Protein AF-A0A8S3I2F2-F1 (afdb_monomer_lite)

Sequence (291 aa):
GLKNTKVVIACVSDEYTLSEICRNEFLFAKNTLRLPVVLGIFGMGDKWRTTEVGMCSLTCPQVNFQFENPAAFEDIYETIQSNLPKRPSSAKEIALNAIKTTAAEEKTTAAYQELFELTQRKFLRVTSGFADTMNARAYPRLFTLDFVSENEKSAQELARIELATEMNAQRQQENDQDRDLEAERQRDEQLAREQKEIEHADDERKEKEAPKTKVKKLCIRTLCENEENWHTAGSPFEISEQIIIQNSALYLSRIMLLLKQSDLPLEILTSKEGEIELRKINEVRIYCFLF

Structure (mmCIF, N/CA/C/O backbone):
data_AF-A0A8S3I2F2-F1
#
_entry.id   AF-A0A8S3I2F2-F1
#
loop_
_atom_site.group_PDB
_atom_site.id
_atom_site.type_symbol
_atom_site.label_atom_id
_atom_site.label_alt_id
_atom_site.label_comp_id
_atom_site.label_asym_id
_atom_site.label_entity_id
_atom_site.label_seq_id
_atom_site.pdbx_PDB_ins_code
_atom_site.Cartn_x
_atom_site.Cartn_y
_atom_site.Cartn_z
_atom_site.occupancy
_atom_site.B_iso_or_equiv
_atom_site.auth_seq_id
_atom_site.auth_comp_id
_atom_site.auth_asym_id
_atom_site.auth_atom_id
_atom_site.pdbx_PDB_model_num
ATOM 1 N N . GLY A 1 1 ? 15.935 14.084 -16.813 1.00 76.81 1 GLY A N 1
ATOM 2 C CA . GLY A 1 1 ? 16.695 13.132 -17.643 1.00 76.81 1 GLY A CA 1
ATOM 3 C C . GLY A 1 1 ? 15.783 12.077 -18.228 1.00 76.81 1 GLY A C 1
ATOM 4 O O . GLY A 1 1 ? 15.370 12.223 -19.367 1.00 76.81 1 GLY A O 1
ATOM 5 N N . LEU A 1 2 ? 15.394 11.086 -17.420 1.00 88.00 2 LEU A N 1
ATOM 6 C CA . LEU A 1 2 ? 14.733 9.851 -17.874 1.00 88.00 2 LEU A CA 1
ATOM 7 C C . LEU A 1 2 ? 13.420 10.021 -18.662 1.00 88.00 2 LEU A C 1
ATOM 9 O O . LEU A 1 2 ? 13.147 9.220 -19.546 1.00 88.00 2 LEU A O 1
ATOM 13 N N . LYS A 1 3 ? 12.628 11.074 -18.409 1.00 83.19 3 LYS A N 1
ATOM 14 C CA . LYS A 1 3 ? 11.334 11.293 -19.092 1.00 83.19 3 LYS A CA 1
ATOM 15 C C . LYS A 1 3 ? 11.430 11.436 -20.618 1.00 83.19 3 LYS A C 1
ATOM 17 O O . LYS A 1 3 ? 10.482 11.091 -21.308 1.00 83.19 3 LYS A O 1
ATOM 22 N N . ASN A 1 4 ? 12.548 11.946 -21.135 1.00 89.19 4 ASN A N 1
ATOM 23 C CA . ASN A 1 4 ? 12.740 12.162 -22.577 1.00 89.19 4 ASN A CA 1
ATOM 24 C C . ASN A 1 4 ? 13.631 11.084 -23.215 1.00 89.19 4 ASN A C 1
ATOM 26 O O . ASN A 1 4 ? 14.003 11.190 -24.385 1.00 89.19 4 ASN A O 1
ATOM 30 N N . THR A 1 5 ? 14.006 10.068 -22.441 1.00 94.75 5 THR A N 1
ATOM 31 C CA . THR A 1 5 ? 14.920 9.015 -22.862 1.00 94.75 5 THR A CA 1
ATOM 32 C C . THR A 1 5 ? 14.153 7.909 -23.581 1.00 94.75 5 THR A C 1
ATOM 34 O O . THR A 1 5 ? 13.062 7.531 -23.170 1.00 94.75 5 THR A O 1
ATOM 37 N N . LYS A 1 6 ? 14.729 7.380 -24.666 1.00 95.06 6 LYS A N 1
ATOM 38 C CA . LYS A 1 6 ? 14.132 6.277 -25.443 1.00 95.06 6 LYS A CA 1
ATOM 39 C C . LYS A 1 6 ? 14.668 4.903 -25.056 1.00 95.06 6 LYS A C 1
ATOM 41 O O . LYS A 1 6 ? 13.957 3.922 -25.212 1.00 95.06 6 LYS A O 1
ATOM 46 N N . VAL A 1 7 ? 15.919 4.849 -24.608 1.00 96.44 7 VAL A N 1
ATOM 47 C CA . VAL A 1 7 ? 16.640 3.650 -24.170 1.00 96.44 7 VAL A CA 1
ATOM 48 C C . VAL A 1 7 ? 17.546 4.075 -23.024 1.00 96.44 7 VAL A C 1
ATOM 50 O O . VAL A 1 7 ? 18.185 5.124 -23.109 1.00 96.44 7 VAL A O 1
ATOM 53 N N . VAL A 1 8 ? 17.593 3.283 -21.961 1.00 97.69 8 VAL A N 1
ATOM 54 C CA . VAL A 1 8 ? 18.476 3.504 -20.813 1.00 97.69 8 VAL A CA 1
ATOM 55 C C . VAL A 1 8 ? 19.640 2.528 -20.895 1.00 97.69 8 VAL A C 1
ATOM 57 O O . VAL A 1 8 ? 19.444 1.339 -21.131 1.00 97.69 8 VAL A O 1
ATOM 60 N N . ILE A 1 9 ? 20.852 3.030 -20.681 1.00 97.69 9 ILE A N 1
ATOM 61 C CA . ILE A 1 9 ? 22.045 2.200 -20.527 1.00 97.69 9 ILE A CA 1
ATOM 62 C C . ILE A 1 9 ? 22.383 2.197 -19.041 1.00 97.69 9 ILE A C 1
ATOM 64 O O . ILE A 1 9 ? 22.646 3.255 -18.470 1.00 97.69 9 ILE A O 1
ATOM 68 N N . ALA A 1 10 ? 22.335 1.027 -18.414 1.00 98.00 10 ALA A N 1
ATOM 69 C CA . ALA A 1 10 ? 22.697 0.860 -17.014 1.00 98.00 10 ALA A CA 1
ATOM 70 C C . ALA A 1 10 ? 24.094 0.240 -16.927 1.00 98.00 10 ALA A C 1
ATOM 72 O O . ALA A 1 10 ? 24.291 -0.911 -17.314 1.00 98.00 10 ALA A O 1
ATOM 73 N N . CYS A 1 11 ? 25.059 1.009 -16.429 1.00 98.00 11 CYS A N 1
ATOM 74 C CA . CYS A 1 11 ? 26.416 0.538 -16.170 1.00 98.00 11 CYS A CA 1
ATOM 75 C C . CYS A 1 11 ? 26.448 -0.153 -14.802 1.00 98.00 11 CYS A C 1
ATOM 77 O O . CYS A 1 11 ? 26.646 0.504 -13.782 1.00 98.00 11 CYS A O 1
ATOM 79 N N . VAL A 1 12 ? 26.175 -1.456 -14.773 1.00 98.12 12 VAL A N 1
ATOM 80 C CA . VAL A 1 12 ? 25.993 -2.219 -13.536 1.00 98.12 12 VAL A CA 1
ATOM 81 C C . VAL A 1 12 ? 27.322 -2.804 -13.068 1.00 98.12 12 VAL A C 1
ATOM 83 O O . VAL A 1 12 ? 28.019 -3.476 -13.824 1.00 98.12 12 VAL A O 1
ATOM 86 N N . SER A 1 13 ? 27.635 -2.569 -11.799 1.00 98.25 13 SER A N 1
ATOM 87 C CA . SER A 1 13 ? 28.709 -3.199 -11.031 1.00 98.25 13 SER A CA 1
ATOM 88 C C . SER A 1 13 ? 28.205 -3.500 -9.615 1.00 98.25 13 SER A C 1
ATOM 90 O O . SER A 1 13 ? 27.089 -3.112 -9.248 1.00 98.25 13 SER A O 1
ATOM 92 N N . ASP A 1 14 ? 29.023 -4.148 -8.785 1.00 98.25 14 ASP A N 1
ATOM 93 C CA . ASP A 1 14 ? 28.694 -4.340 -7.369 1.00 98.25 14 ASP A CA 1
ATOM 94 C C . ASP A 1 14 ? 28.454 -2.982 -6.672 1.00 98.25 14 ASP A C 1
ATOM 96 O O . ASP A 1 14 ? 27.442 -2.807 -5.991 1.00 98.25 14 ASP A O 1
ATOM 100 N N . GLU A 1 15 ? 29.301 -1.978 -6.922 1.00 98.06 15 GLU A N 1
ATOM 101 C CA . GLU A 1 15 ? 29.178 -0.619 -6.370 1.00 98.06 15 GLU A CA 1
ATOM 102 C C . GLU A 1 15 ? 27.901 0.088 -6.833 1.00 98.06 15 GLU A C 1
ATOM 104 O O . GLU A 1 15 ? 27.245 0.764 -6.037 1.00 98.06 15 GLU A O 1
ATOM 109 N N . TYR A 1 16 ? 27.510 -0.103 -8.098 1.00 98.25 16 TYR A N 1
ATOM 110 C CA . TYR A 1 16 ? 26.250 0.428 -8.621 1.00 98.25 16 TYR A CA 1
ATOM 111 C C . TYR A 1 16 ? 25.059 -0.075 -7.796 1.00 98.25 16 TYR A C 1
ATOM 113 O O . TYR A 1 16 ? 24.183 0.705 -7.429 1.00 98.25 16 TYR A O 1
ATOM 121 N N . THR A 1 17 ? 25.037 -1.369 -7.461 1.00 97.50 17 THR A N 1
ATOM 122 C CA . THR A 1 17 ? 23.922 -1.967 -6.706 1.00 97.50 17 THR A CA 1
ATOM 123 C C . THR A 1 17 ? 23.895 -1.601 -5.223 1.00 97.50 17 THR A C 1
ATOM 125 O O . THR A 1 17 ? 22.831 -1.651 -4.600 1.00 97.50 17 THR A O 1
ATOM 128 N N . LEU A 1 18 ? 25.036 -1.185 -4.665 1.00 97.00 18 LEU A N 1
ATOM 129 C CA . LEU A 1 18 ? 25.125 -0.659 -3.301 1.00 97.00 18 LEU A CA 1
ATOM 130 C C . LEU A 1 18 ? 24.573 0.771 -3.192 1.00 97.00 18 LEU A C 1
ATOM 132 O O . LEU A 1 18 ? 24.088 1.157 -2.128 1.00 97.00 18 LEU A O 1
ATOM 136 N N . SER A 1 19 ? 24.603 1.546 -4.279 1.00 98.06 19 SER A N 1
ATOM 137 C CA . SER A 1 19 ? 24.027 2.891 -4.325 1.00 98.06 19 SER A CA 1
ATOM 138 C C . SER A 1 19 ? 22.500 2.839 -4.413 1.00 98.06 19 SER A C 1
ATOM 140 O O . SER A 1 19 ? 21.920 2.392 -5.405 1.00 98.06 19 SER A O 1
ATOM 142 N N . GLU A 1 20 ? 21.827 3.352 -3.383 1.00 97.44 20 GLU A N 1
ATOM 143 C CA . GLU A 1 20 ? 20.364 3.438 -3.346 1.00 97.44 20 GLU A CA 1
ATOM 144 C C . GLU A 1 20 ? 19.799 4.306 -4.478 1.00 97.44 20 GLU A C 1
ATOM 146 O O . GLU A 1 20 ? 18.792 3.945 -5.084 1.00 97.44 20 GLU A O 1
ATOM 151 N N . ILE A 1 21 ? 20.478 5.405 -4.823 1.00 97.25 21 ILE A N 1
ATOM 152 C CA . ILE A 1 21 ? 20.061 6.286 -5.920 1.00 97.25 21 ILE A CA 1
ATOM 153 C C . ILE A 1 21 ? 20.083 5.517 -7.245 1.00 97.25 21 ILE A C 1
ATOM 155 O O . ILE A 1 21 ? 19.090 5.514 -7.967 1.00 97.25 21 ILE A O 1
ATOM 159 N N . CYS A 1 22 ? 21.178 4.808 -7.534 1.00 97.88 22 CYS A N 1
ATOM 160 C CA . CYS A 1 22 ? 21.324 4.038 -8.770 1.00 97.88 22 CYS A CA 1
ATOM 161 C C . CYS A 1 22 ? 20.288 2.913 -8.867 1.00 97.88 22 CYS A C 1
ATOM 163 O O . CYS A 1 22 ? 19.652 2.746 -9.909 1.00 97.88 22 CYS A O 1
ATOM 165 N N . ARG A 1 23 ? 20.065 2.182 -7.767 1.00 97.50 23 ARG A N 1
ATOM 166 C CA . ARG A 1 23 ? 19.032 1.141 -7.692 1.00 97.50 23 ARG A CA 1
ATOM 167 C C . ARG A 1 23 ? 17.642 1.714 -7.968 1.00 97.50 23 ARG A C 1
ATOM 169 O O . ARG A 1 23 ? 16.924 1.181 -8.811 1.00 97.50 23 ARG A O 1
ATOM 176 N N . ASN A 1 24 ? 17.279 2.813 -7.311 1.00 96.62 24 ASN A N 1
ATOM 177 C CA . ASN A 1 24 ? 15.966 3.429 -7.479 1.00 96.62 24 ASN A CA 1
ATOM 178 C C . ASN A 1 24 ? 15.773 3.979 -8.901 1.00 96.62 24 ASN A C 1
ATOM 180 O O . ASN A 1 24 ? 14.702 3.807 -9.479 1.00 96.62 24 ASN A O 1
ATOM 184 N N . GLU A 1 25 ? 16.804 4.577 -9.504 1.00 97.06 25 GLU A N 1
ATOM 185 C CA . GLU A 1 25 ? 16.753 5.034 -10.898 1.00 97.06 25 GLU A CA 1
ATOM 186 C C . GLU A 1 25 ? 16.587 3.876 -11.888 1.00 97.06 25 GLU A C 1
ATOM 188 O O . GLU A 1 25 ? 15.777 3.976 -12.814 1.00 97.06 25 GLU A O 1
ATOM 193 N N . PHE A 1 26 ? 17.299 2.764 -11.678 1.00 97.88 26 PHE A N 1
ATOM 194 C CA . PHE A 1 26 ? 17.159 1.556 -12.490 1.00 97.88 26 PHE A CA 1
ATOM 195 C C . PHE A 1 26 ? 15.737 0.993 -12.417 1.00 97.88 26 PHE A C 1
ATOM 197 O O . PHE A 1 26 ? 15.100 0.766 -13.450 1.00 97.88 26 PHE A O 1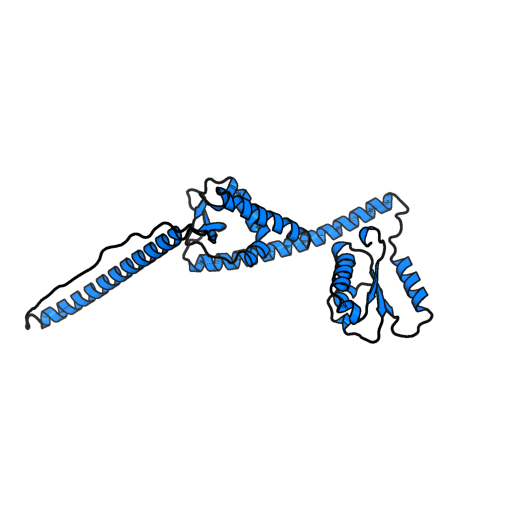
ATOM 204 N N . LEU A 1 27 ? 15.219 0.803 -11.199 1.00 96.31 27 LEU A N 1
ATOM 205 C CA . LEU A 1 27 ? 13.878 0.262 -10.974 1.00 96.31 27 LEU A CA 1
ATOM 206 C C . LEU A 1 27 ? 12.807 1.190 -11.541 1.00 96.31 27 LEU A C 1
ATOM 208 O O . LEU A 1 27 ? 11.885 0.725 -12.206 1.00 96.31 27 LEU A O 1
ATOM 212 N N . PHE A 1 28 ? 12.950 2.503 -11.367 1.00 95.81 28 PHE A N 1
ATOM 213 C CA . PHE A 1 28 ? 12.024 3.473 -11.938 1.00 95.81 28 PHE A CA 1
ATOM 214 C C . PHE A 1 28 ? 12.039 3.444 -13.473 1.00 95.81 28 PHE A C 1
ATOM 216 O O . PHE A 1 28 ? 10.982 3.428 -14.107 1.00 95.81 28 PHE A O 1
ATOM 223 N N . ALA A 1 29 ? 13.220 3.379 -14.096 1.00 96.56 29 ALA A N 1
ATOM 224 C CA . ALA A 1 29 ? 13.340 3.277 -15.549 1.00 96.56 29 ALA A CA 1
ATOM 225 C C . ALA A 1 29 ? 12.701 1.991 -16.101 1.00 96.56 29 ALA A C 1
ATOM 227 O O . ALA A 1 29 ? 11.980 2.042 -17.102 1.00 96.56 29 ALA A O 1
ATOM 228 N N . LYS A 1 30 ? 12.942 0.850 -15.445 1.00 94.69 30 LYS A N 1
ATOM 229 C CA . LYS A 1 30 ? 12.495 -0.474 -15.899 1.00 94.69 30 LYS A CA 1
ATOM 230 C C . LYS A 1 30 ? 11.030 -0.765 -15.568 1.00 94.69 30 LYS A C 1
ATOM 232 O O . LYS A 1 30 ? 10.298 -1.216 -16.445 1.00 94.69 30 LYS A O 1
ATOM 237 N N . ASN A 1 31 ? 10.602 -0.515 -14.333 1.00 92.19 31 ASN A N 1
ATOM 238 C CA . ASN A 1 31 ? 9.289 -0.926 -13.829 1.00 92.19 31 ASN A CA 1
ATOM 239 C C . ASN A 1 31 ? 8.237 0.163 -14.045 1.00 92.19 31 ASN A C 1
ATOM 241 O O . ASN A 1 31 ? 7.141 -0.131 -14.522 1.00 92.19 31 ASN A O 1
ATOM 245 N N . THR A 1 32 ? 8.576 1.421 -13.745 1.00 92.12 32 THR A N 1
ATOM 246 C CA . THR A 1 32 ? 7.620 2.533 -13.833 1.00 92.12 32 THR A CA 1
ATOM 247 C C . THR A 1 32 ? 7.533 3.096 -15.246 1.00 92.12 32 THR A C 1
ATOM 249 O O . THR A 1 32 ? 6.446 3.195 -15.807 1.00 92.12 32 THR A O 1
ATOM 252 N N . LEU A 1 33 ? 8.671 3.453 -15.848 1.00 90.44 33 LEU A N 1
ATOM 253 C CA . LEU A 1 33 ? 8.695 4.047 -17.189 1.00 90.44 33 LEU A CA 1
ATOM 254 C C . LEU A 1 33 ? 8.679 3.006 -18.313 1.00 90.44 33 LEU A C 1
ATOM 256 O O . LEU A 1 33 ? 8.455 3.373 -19.466 1.00 90.44 33 LEU A O 1
ATOM 260 N N . ARG A 1 34 ? 8.927 1.727 -17.992 1.00 93.56 34 ARG A N 1
ATOM 261 C CA . ARG A 1 34 ? 9.000 0.613 -18.954 1.00 93.56 34 ARG A CA 1
ATOM 262 C C . ARG A 1 34 ? 9.915 0.919 -20.145 1.00 93.56 34 ARG A C 1
ATOM 264 O O . ARG A 1 34 ? 9.646 0.505 -21.272 1.00 93.56 34 ARG A O 1
ATOM 271 N N . LEU A 1 35 ? 10.998 1.659 -19.900 1.00 95.00 35 LEU A N 1
ATOM 272 C CA . LEU A 1 35 ? 11.974 1.972 -20.937 1.00 95.00 35 LEU A CA 1
ATOM 273 C C . LEU A 1 35 ? 12.787 0.712 -21.270 1.00 95.00 35 LEU A C 1
ATOM 275 O O . LEU A 1 35 ? 13.107 -0.064 -20.366 1.00 95.00 35 LEU A O 1
ATOM 279 N N . PRO A 1 36 ? 13.165 0.497 -22.541 1.00 96.31 36 PRO A N 1
ATOM 280 C CA . PRO A 1 36 ? 14.173 -0.494 -22.888 1.00 96.31 36 PRO A CA 1
ATOM 281 C C . PRO A 1 36 ? 15.472 -0.192 -22.132 1.00 96.31 36 PRO A C 1
ATOM 283 O O . PRO A 1 36 ? 15.987 0.927 -22.204 1.00 96.31 36 PRO A O 1
ATOM 286 N N . VAL A 1 37 ? 15.987 -1.183 -21.403 1.00 97.50 37 VAL A N 1
ATOM 287 C CA . VAL A 1 37 ? 17.234 -1.073 -20.636 1.00 97.50 37 VAL A CA 1
ATOM 288 C C . VAL A 1 37 ? 18.266 -2.025 -21.225 1.00 97.50 37 VAL A C 1
ATOM 290 O O . VAL A 1 37 ? 17.984 -3.212 -21.367 1.00 97.50 37 VAL A O 1
ATOM 293 N N . VAL A 1 38 ? 19.454 -1.511 -21.537 1.00 98.12 38 VAL A N 1
ATOM 294 C CA . VAL A 1 38 ? 20.635 -2.292 -21.935 1.00 98.12 38 VAL A CA 1
ATOM 295 C C . VAL A 1 38 ? 21.639 -2.256 -20.787 1.00 98.12 38 VAL A C 1
ATOM 297 O O . VAL A 1 38 ? 21.928 -1.182 -20.256 1.00 98.12 38 VAL A O 1
ATOM 300 N N . LEU A 1 39 ? 22.158 -3.413 -20.382 1.00 98.06 39 LEU A N 1
ATOM 301 C CA . LEU A 1 39 ? 23.147 -3.508 -19.310 1.00 98.06 39 LEU A CA 1
ATOM 302 C C . LEU A 1 39 ? 24.559 -3.457 -19.891 1.00 98.06 39 LEU A C 1
ATOM 304 O O . LEU A 1 39 ? 24.906 -4.278 -20.736 1.00 98.06 39 LEU A O 1
ATOM 308 N N . GLY A 1 40 ? 25.387 -2.546 -19.393 1.00 97.94 40 GLY A N 1
ATOM 309 C CA . GLY A 1 40 ? 26.840 -2.658 -19.492 1.00 97.94 40 GLY A CA 1
ATOM 310 C C . GLY A 1 40 ? 27.369 -3.206 -18.173 1.00 97.94 40 GLY A C 1
ATOM 311 O O . GLY A 1 40 ? 27.164 -2.571 -17.143 1.00 97.94 40 GLY A O 1
ATOM 312 N N . ILE A 1 41 ? 28.001 -4.378 -18.176 1.00 97.88 41 ILE A N 1
ATOM 313 C CA . ILE A 1 41 ? 28.527 -5.002 -16.953 1.00 97.88 41 ILE A CA 1
ATOM 314 C C . ILE A 1 41 ? 29.962 -4.524 -16.736 1.00 97.88 41 ILE A C 1
ATOM 316 O O . ILE A 1 41 ? 30.826 -4.807 -17.564 1.00 97.88 41 ILE A O 1
ATOM 320 N N . PHE A 1 42 ? 30.211 -3.836 -15.622 1.00 97.12 42 PHE A N 1
ATOM 321 C CA . PHE A 1 42 ? 31.508 -3.268 -15.253 1.00 97.12 42 PHE A CA 1
ATOM 322 C C . PHE A 1 42 ? 32.043 -3.859 -13.943 1.00 97.12 42 PHE A C 1
ATOM 324 O O . PHE A 1 42 ? 31.289 -4.311 -13.083 1.00 97.12 42 PHE A O 1
ATOM 331 N N . GLY A 1 43 ? 33.365 -3.784 -13.770 1.00 95.31 43 GLY A N 1
ATOM 332 C CA . GLY A 1 43 ? 34.060 -4.255 -12.570 1.00 95.31 43 GLY A CA 1
ATOM 333 C C . GLY A 1 43 ? 34.297 -5.768 -12.556 1.00 95.31 43 GLY A C 1
ATOM 334 O O . GLY A 1 43 ? 33.865 -6.487 -13.446 1.00 95.31 43 GLY A O 1
ATOM 335 N N . MET A 1 44 ? 35.003 -6.268 -11.542 1.00 93.81 44 MET A N 1
ATOM 336 C CA . MET A 1 44 ? 35.350 -7.699 -11.422 1.00 93.81 44 MET A CA 1
ATOM 337 C C . MET A 1 44 ? 34.360 -8.503 -10.562 1.00 93.81 44 MET A C 1
ATOM 339 O O . MET A 1 44 ? 34.494 -9.717 -10.429 1.00 93.81 44 MET A O 1
ATOM 343 N N . GLY A 1 45 ? 33.403 -7.822 -9.930 1.00 93.38 45 GLY A N 1
ATOM 344 C CA . GLY A 1 45 ? 32.430 -8.422 -9.023 1.00 93.38 45 GLY A CA 1
ATOM 345 C C . GLY A 1 45 ? 31.239 -9.063 -9.738 1.00 93.38 45 GLY A C 1
ATOM 346 O O . GLY A 1 45 ? 30.902 -8.698 -10.864 1.00 93.38 45 GLY A O 1
ATOM 347 N N . ASP A 1 46 ? 30.596 -10.016 -9.059 1.00 95.88 46 ASP A N 1
ATOM 348 C CA . ASP A 1 46 ? 29.391 -10.710 -9.542 1.00 95.88 46 ASP A CA 1
ATOM 349 C C . ASP A 1 46 ? 28.246 -10.707 -8.512 1.00 95.88 46 ASP A C 1
ATOM 351 O O . ASP A 1 46 ? 27.203 -11.334 -8.704 1.00 95.88 46 ASP A O 1
ATOM 355 N N . LYS A 1 47 ? 28.420 -9.995 -7.390 1.00 97.50 47 LYS A N 1
ATOM 356 C CA . LYS A 1 47 ? 27.425 -9.954 -6.309 1.00 97.50 47 LYS A CA 1
ATOM 357 C C . LYS A 1 47 ? 26.171 -9.206 -6.741 1.00 97.50 47 LYS A C 1
ATOM 359 O O . LYS A 1 47 ? 25.084 -9.530 -6.276 1.00 97.50 47 LYS A O 1
ATOM 364 N N . TRP A 1 48 ? 26.297 -8.254 -7.662 1.00 97.00 48 TRP A N 1
ATOM 365 C CA . TRP A 1 48 ? 25.174 -7.512 -8.226 1.00 97.00 48 TRP A CA 1
ATOM 366 C C . TRP A 1 48 ? 24.074 -8.428 -8.792 1.00 97.00 48 TRP A C 1
ATOM 368 O O . TRP A 1 48 ? 22.898 -8.064 -8.735 1.00 97.00 48 TRP A O 1
ATOM 378 N N . ARG A 1 49 ? 24.412 -9.636 -9.273 1.00 97.12 49 ARG A N 1
ATOM 379 C CA . ARG A 1 49 ? 23.439 -10.590 -9.836 1.00 97.12 49 ARG A CA 1
ATOM 380 C C . ARG A 1 49 ? 22.403 -11.079 -8.830 1.00 97.12 49 ARG A C 1
ATOM 382 O O . ARG A 1 49 ? 21.282 -11.374 -9.229 1.00 97.12 49 ARG A O 1
ATOM 389 N N . THR A 1 50 ? 22.759 -11.168 -7.549 1.00 97.12 50 THR A N 1
ATOM 390 C CA . THR A 1 50 ? 21.842 -11.625 -6.489 1.00 97.12 50 THR A CA 1
ATOM 391 C C . THR A 1 50 ? 21.008 -10.491 -5.898 1.00 97.12 50 THR A C 1
ATOM 393 O O . THR A 1 50 ? 20.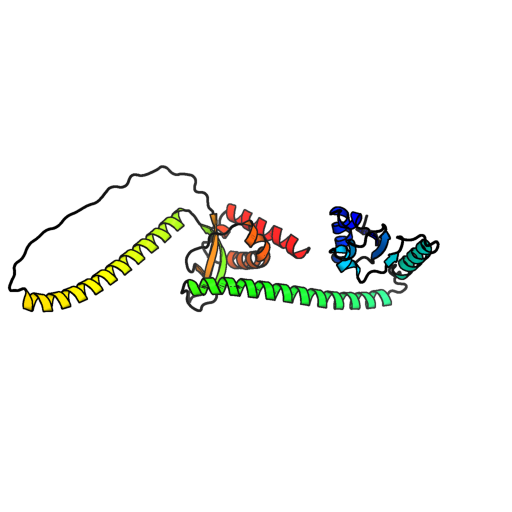141 -10.731 -5.060 1.00 97.12 50 THR A O 1
ATOM 396 N N . THR A 1 51 ? 21.254 -9.253 -6.326 1.00 97.75 51 THR A N 1
ATOM 397 C CA . THR A 1 51 ? 20.493 -8.084 -5.883 1.00 97.75 51 THR A CA 1
ATOM 398 C C . THR A 1 51 ? 19.185 -7.942 -6.657 1.00 97.75 51 THR A C 1
ATOM 400 O O . THR A 1 51 ? 18.978 -8.564 -7.700 1.00 97.75 51 THR A O 1
ATOM 403 N N . GLU A 1 52 ? 18.310 -7.059 -6.180 1.00 96.00 52 GLU A N 1
ATOM 404 C CA . GLU A 1 52 ? 17.067 -6.701 -6.869 1.00 96.00 52 GLU A CA 1
ATOM 405 C C . GLU A 1 52 ? 17.313 -6.221 -8.311 1.00 96.00 52 GLU A C 1
ATOM 407 O O . GLU A 1 52 ? 16.609 -6.639 -9.229 1.00 96.00 52 GLU A O 1
ATOM 412 N N . VAL A 1 53 ? 18.367 -5.423 -8.535 1.00 97.38 53 VAL A N 1
ATOM 413 C CA . VAL A 1 53 ? 18.777 -4.982 -9.880 1.00 97.38 53 VAL A CA 1
ATOM 414 C C . VAL A 1 53 ? 19.112 -6.193 -10.748 1.00 97.38 53 VAL A C 1
ATOM 416 O O . VAL A 1 53 ? 18.594 -6.303 -11.856 1.00 97.38 53 VAL A O 1
ATOM 419 N N . GLY A 1 54 ? 19.911 -7.130 -10.228 1.00 97.00 54 GLY A N 1
ATOM 420 C CA . GLY A 1 54 ? 20.262 -8.374 -10.913 1.00 97.00 54 GLY A CA 1
ATOM 421 C C . GLY A 1 54 ? 19.029 -9.173 -11.337 1.00 97.00 54 GLY A C 1
ATOM 422 O O . GLY A 1 54 ? 18.880 -9.497 -12.517 1.00 97.00 54 GLY A O 1
ATOM 423 N N . MET A 1 55 ? 18.088 -9.383 -10.415 1.00 95.88 55 MET A N 1
ATOM 424 C CA . MET A 1 55 ? 16.844 -10.118 -10.669 1.00 95.88 55 MET A CA 1
ATOM 425 C C . MET A 1 55 ? 15.943 -9.431 -11.706 1.00 95.88 55 MET A C 1
ATOM 427 O O . MET A 1 55 ? 15.434 -10.083 -12.618 1.00 95.88 55 MET A O 1
ATOM 431 N N . CYS A 1 56 ? 15.779 -8.109 -11.625 1.00 94.62 56 CYS A N 1
ATOM 432 C CA . CYS A 1 56 ? 14.997 -7.342 -12.600 1.00 94.62 56 CYS A CA 1
ATOM 433 C C . CYS A 1 56 ? 15.671 -7.261 -13.982 1.00 94.62 56 CYS A C 1
ATOM 435 O O . CYS A 1 56 ? 15.008 -6.995 -14.990 1.00 94.62 56 CYS A O 1
ATOM 437 N N . SER A 1 57 ? 16.983 -7.496 -14.041 1.00 95.81 57 SER A N 1
ATOM 438 C CA . SER A 1 57 ? 17.791 -7.373 -15.252 1.00 95.81 57 SER A CA 1
ATOM 439 C C . SER A 1 57 ? 17.856 -8.641 -16.115 1.00 95.81 57 SER A C 1
ATOM 441 O O . SER A 1 57 ? 18.340 -8.571 -17.239 1.00 95.81 57 SER A O 1
ATOM 443 N N . LEU A 1 58 ? 17.298 -9.773 -15.659 1.00 94.56 58 LEU A N 1
ATOM 444 C CA . LEU A 1 58 ? 17.348 -11.073 -16.359 1.00 94.56 58 LEU A CA 1
ATOM 445 C C . LEU A 1 58 ? 16.799 -11.053 -17.796 1.00 94.56 58 LEU A C 1
ATOM 447 O O . LEU A 1 58 ? 17.145 -11.904 -18.608 1.00 94.56 58 LEU A O 1
ATOM 451 N N . THR A 1 59 ? 15.924 -10.096 -18.107 1.00 93.62 59 THR A N 1
ATOM 452 C CA . THR A 1 59 ? 15.312 -9.932 -19.439 1.00 93.62 59 THR A CA 1
ATOM 453 C C . THR A 1 59 ? 15.986 -8.857 -20.288 1.00 93.62 59 THR A C 1
ATOM 455 O O . THR A 1 59 ? 15.569 -8.621 -21.421 1.00 93.62 59 THR A O 1
ATOM 458 N N . CYS A 1 60 ? 16.985 -8.164 -19.744 1.00 96.62 60 CYS A N 1
ATOM 459 C CA . CYS A 1 60 ? 17.668 -7.074 -20.420 1.00 96.62 60 CYS A CA 1
ATOM 460 C C . CYS A 1 60 ? 18.881 -7.614 -21.192 1.00 96.62 60 CYS A C 1
ATOM 462 O O . CYS A 1 60 ? 19.616 -8.452 -20.666 1.00 96.62 60 CYS A O 1
ATOM 464 N N . PRO A 1 61 ? 19.132 -7.138 -22.423 1.00 97.25 61 PRO A N 1
ATOM 465 C CA . PRO A 1 61 ? 20.358 -7.474 -23.129 1.00 97.25 61 PRO A CA 1
ATOM 466 C C . PRO A 1 61 ? 21.569 -6.929 -22.361 1.00 97.25 61 PRO A C 1
ATOM 468 O O . PRO A 1 61 ? 21.525 -5.823 -21.813 1.00 97.25 61 PRO A O 1
ATOM 471 N N . GLN A 1 62 ? 22.638 -7.721 -22.320 1.00 96.75 62 GLN A N 1
ATOM 472 C CA . GLN A 1 62 ? 23.845 -7.434 -21.550 1.00 96.75 62 GLN A CA 1
ATOM 473 C C . GLN A 1 62 ? 25.074 -7.411 -22.457 1.00 96.75 62 GLN A C 1
ATOM 475 O O . GLN A 1 62 ? 25.245 -8.290 -23.299 1.00 96.75 62 GLN A O 1
ATOM 480 N N . VAL A 1 63 ? 25.943 -6.430 -22.237 1.00 97.69 63 VAL A N 1
ATOM 481 C CA . VAL A 1 63 ? 27.256 -6.313 -22.871 1.00 97.69 63 VAL A CA 1
ATOM 482 C C . VAL A 1 63 ? 28.305 -6.302 -21.770 1.00 97.69 63 VAL A C 1
ATOM 484 O O . VAL A 1 63 ? 28.207 -5.545 -20.802 1.00 97.69 63 VAL A O 1
ATOM 487 N N . ASN A 1 64 ? 29.282 -7.198 -21.879 1.00 96.50 64 ASN A N 1
ATOM 488 C CA . ASN A 1 64 ? 30.295 -7.393 -20.851 1.00 96.50 64 ASN A CA 1
ATOM 489 C C . ASN A 1 64 ? 31.507 -6.479 -21.112 1.00 96.50 64 ASN A C 1
ATOM 491 O O . ASN A 1 64 ? 32.140 -6.592 -22.158 1.00 96.50 64 ASN A O 1
ATOM 495 N N . PHE A 1 65 ? 31.826 -5.608 -20.147 1.00 97.19 65 PHE A N 1
ATOM 496 C CA . PHE A 1 65 ? 32.999 -4.721 -20.143 1.00 97.19 65 PHE A CA 1
ATOM 497 C C . PHE A 1 65 ? 34.025 -5.097 -19.056 1.00 97.19 65 PHE A C 1
ATOM 499 O O . PHE A 1 65 ? 34.927 -4.319 -18.755 1.00 97.19 65 PHE A O 1
ATOM 506 N N . GLN A 1 66 ? 33.895 -6.269 -18.428 1.00 94.06 66 GLN A N 1
ATOM 507 C CA . GLN A 1 66 ? 34.798 -6.734 -17.367 1.00 94.06 66 GLN A CA 1
ATOM 508 C C . GLN A 1 66 ? 36.179 -7.127 -17.913 1.00 94.06 66 GLN A C 1
ATOM 510 O O . GLN A 1 66 ? 37.176 -7.035 -17.201 1.00 94.06 66 GLN A O 1
ATOM 515 N N . PHE A 1 67 ? 36.238 -7.544 -19.180 1.00 93.50 67 PHE A N 1
ATOM 516 C CA . PHE A 1 67 ? 37.470 -7.890 -19.884 1.00 93.50 67 PHE A CA 1
ATOM 517 C C . PHE A 1 67 ? 37.686 -6.951 -21.066 1.00 93.50 67 PHE A C 1
ATOM 519 O O . PHE A 1 67 ? 36.732 -6.405 -21.622 1.00 93.50 67 PHE A O 1
ATOM 526 N N . GLU A 1 68 ? 38.946 -6.782 -21.465 1.00 92.81 68 GLU A N 1
ATOM 527 C CA . GLU A 1 68 ? 39.299 -5.991 -22.639 1.00 92.81 68 GLU A CA 1
ATOM 528 C C . GLU A 1 68 ? 38.717 -6.652 -23.897 1.00 92.81 68 GLU A C 1
ATOM 530 O O . GLU A 1 68 ? 39.207 -7.672 -24.380 1.00 92.81 68 GLU A O 1
ATOM 535 N N . ASN A 1 69 ? 37.620 -6.084 -24.391 1.00 93.38 69 ASN A N 1
ATOM 536 C CA . ASN A 1 69 ? 36.955 -6.502 -25.613 1.00 93.38 69 ASN A CA 1
ATOM 537 C C . ASN A 1 69 ? 36.871 -5.291 -26.557 1.00 93.38 69 ASN A C 1
ATOM 539 O O . ASN A 1 69 ? 36.052 -4.398 -26.320 1.00 93.38 69 ASN A O 1
ATOM 543 N N . PRO A 1 70 ? 37.680 -5.246 -27.633 1.00 93.56 70 PRO A N 1
ATOM 544 C CA . PRO A 1 70 ? 37.672 -4.122 -28.566 1.00 93.56 70 PRO A CA 1
ATOM 545 C C . PRO A 1 70 ? 36.335 -3.969 -29.309 1.00 93.56 70 PRO A C 1
ATOM 547 O O . PRO A 1 70 ? 36.046 -2.882 -29.798 1.00 93.56 70 PRO A O 1
ATOM 550 N N . ALA A 1 71 ? 35.505 -5.018 -29.363 1.00 96.12 71 ALA A N 1
ATOM 551 C CA . ALA A 1 71 ? 34.184 -4.987 -29.986 1.00 96.12 71 ALA A CA 1
ATOM 552 C C . ALA A 1 71 ? 33.052 -4.564 -29.030 1.00 96.12 71 ALA A C 1
ATOM 554 O O . ALA A 1 71 ? 31.957 -4.275 -29.497 1.00 96.12 71 ALA A O 1
ATOM 555 N N . ALA A 1 72 ? 33.290 -4.453 -27.715 1.00 94.69 72 ALA A N 1
ATOM 556 C CA . ALA A 1 72 ? 32.217 -4.207 -26.739 1.00 94.69 72 ALA A CA 1
ATOM 557 C C . ALA A 1 72 ? 31.446 -2.898 -26.989 1.00 94.69 72 ALA A C 1
ATOM 559 O O . ALA A 1 72 ? 30.246 -2.811 -26.727 1.00 94.69 72 ALA A O 1
ATOM 560 N N . PHE A 1 73 ? 32.126 -1.874 -27.513 1.00 95.12 73 PHE A N 1
ATOM 561 C CA . PHE A 1 73 ? 31.482 -0.614 -27.883 1.00 95.12 73 PHE A CA 1
ATOM 562 C C . PHE A 1 73 ? 30.573 -0.741 -29.109 1.00 95.12 73 PHE A C 1
ATOM 564 O O . PHE A 1 73 ? 29.551 -0.059 -29.164 1.00 95.12 73 PHE A O 1
ATOM 571 N N . GLU A 1 74 ? 30.895 -1.627 -30.050 1.00 97.00 74 GLU A N 1
ATOM 572 C CA . GLU A 1 74 ? 30.008 -1.885 -31.184 1.00 97.00 74 GLU A CA 1
ATOM 573 C C . GLU A 1 74 ? 28.866 -2.816 -30.800 1.00 97.00 74 GLU A C 1
ATOM 575 O O . GLU A 1 74 ? 27.718 -2.530 -31.129 1.00 97.00 74 GLU A O 1
ATOM 580 N N . ASP A 1 75 ? 29.130 -3.829 -29.976 1.00 96.81 75 ASP A N 1
ATOM 581 C CA . ASP A 1 75 ? 28.091 -4.713 -29.447 1.00 96.81 75 ASP A CA 1
ATOM 582 C C . ASP A 1 75 ? 27.011 -3.916 -28.695 1.00 96.81 75 ASP A C 1
ATOM 584 O O . ASP A 1 75 ? 25.808 -4.134 -28.883 1.00 96.81 75 ASP A O 1
ATOM 588 N N . ILE A 1 76 ? 27.411 -2.948 -27.854 1.00 96.50 76 ILE A N 1
ATOM 589 C CA . ILE A 1 76 ? 26.446 -2.090 -27.153 1.00 96.50 76 ILE A CA 1
ATOM 590 C C . ILE A 1 76 ? 25.728 -1.149 -28.117 1.00 96.50 76 ILE A C 1
ATOM 592 O O . ILE A 1 76 ? 24.524 -0.940 -27.963 1.00 96.50 76 ILE A O 1
ATOM 596 N N . TYR A 1 77 ? 26.422 -0.613 -29.122 1.00 96.81 77 TYR A N 1
ATOM 597 C CA . TYR A 1 77 ? 25.819 0.257 -30.124 1.00 96.81 77 TYR A CA 1
ATOM 598 C C . TYR A 1 77 ? 24.739 -0.476 -30.929 1.00 96.81 77 TYR A C 1
ATOM 600 O O . TYR A 1 77 ? 23.604 0.003 -31.009 1.00 96.81 77 TYR A O 1
ATOM 608 N N . GLU A 1 78 ? 25.045 -1.666 -31.444 1.00 96.94 78 GLU A N 1
ATOM 609 C CA . GLU A 1 78 ? 24.099 -2.521 -32.163 1.00 96.94 78 GLU A CA 1
ATOM 610 C C . GLU A 1 78 ? 22.917 -2.918 -31.275 1.00 96.94 78 GLU A C 1
ATOM 612 O O . GLU A 1 78 ? 21.758 -2.813 -31.686 1.00 96.94 78 GLU A O 1
ATOM 617 N N . THR A 1 79 ? 23.190 -3.280 -30.018 1.00 96.00 79 THR A N 1
ATOM 618 C CA . THR A 1 79 ? 22.152 -3.616 -29.036 1.00 96.00 79 THR A CA 1
ATOM 619 C C . THR A 1 79 ? 21.229 -2.427 -28.759 1.00 96.00 79 THR A C 1
ATOM 621 O O . THR A 1 79 ? 20.011 -2.588 -28.648 1.00 96.00 79 THR A O 1
ATOM 624 N N . ILE A 1 80 ? 21.765 -1.209 -28.656 1.00 95.81 80 ILE A N 1
ATOM 625 C CA . ILE A 1 80 ? 20.950 0.000 -28.495 1.00 95.81 80 ILE A CA 1
ATOM 626 C C . ILE A 1 80 ? 20.112 0.227 -29.751 1.00 95.81 80 ILE A C 1
ATOM 628 O O . ILE A 1 80 ? 18.911 0.476 -29.639 1.00 95.81 80 ILE A O 1
ATOM 632 N N . GLN A 1 81 ? 20.706 0.112 -30.941 1.00 95.75 81 GLN A N 1
ATOM 633 C CA . GLN A 1 81 ? 19.987 0.293 -32.200 1.00 95.75 81 GLN A CA 1
ATOM 634 C C . GLN A 1 81 ? 18.831 -0.697 -32.361 1.00 95.75 81 GLN A C 1
ATOM 636 O O . GLN A 1 81 ? 17.742 -0.295 -32.777 1.00 95.75 81 GLN A O 1
ATOM 641 N N . SER A 1 82 ? 19.027 -1.962 -31.986 1.00 94.38 82 SER A N 1
ATOM 642 C CA . SER A 1 82 ? 17.983 -2.986 -32.066 1.00 94.38 82 SER A CA 1
ATOM 643 C C . SER A 1 82 ? 16.849 -2.761 -31.062 1.00 94.38 82 SER A C 1
ATOM 645 O O . SER A 1 82 ? 15.714 -3.159 -31.328 1.00 94.38 82 SER A O 1
ATOM 647 N N . ASN A 1 83 ? 17.144 -2.128 -29.921 1.00 91.81 83 ASN A N 1
ATOM 648 C CA . ASN A 1 83 ? 16.188 -1.858 -28.842 1.00 91.81 83 ASN A CA 1
ATOM 649 C C . ASN A 1 83 ? 15.570 -0.453 -28.896 1.00 91.81 83 ASN A C 1
ATOM 651 O O . ASN A 1 83 ? 14.659 -0.153 -28.120 1.00 91.81 83 ASN A O 1
ATOM 655 N N . LEU A 1 84 ? 16.024 0.416 -29.804 1.00 92.88 84 LEU A N 1
ATOM 656 C CA . LEU A 1 84 ? 15.380 1.703 -30.022 1.00 92.88 84 LEU A CA 1
ATOM 657 C C . LEU A 1 84 ? 13.944 1.471 -30.512 1.00 92.88 84 LEU A C 1
ATOM 659 O O . LEU A 1 84 ? 13.730 0.706 -31.458 1.00 92.88 84 LEU A O 1
ATOM 663 N N . PRO A 1 85 ? 12.943 2.154 -29.925 1.00 84.75 85 PRO A N 1
ATOM 664 C CA . PRO A 1 85 ? 11.581 2.075 -30.420 1.00 84.75 85 PRO A CA 1
ATOM 665 C C . PRO A 1 85 ? 11.573 2.527 -31.880 1.00 84.75 85 PRO A C 1
ATOM 667 O O . PRO A 1 85 ? 11.856 3.692 -32.187 1.00 84.75 85 PRO A O 1
ATOM 670 N N . LYS A 1 86 ? 11.287 1.584 -32.788 1.00 82.81 86 LYS A N 1
ATOM 671 C CA . LYS A 1 86 ? 11.161 1.869 -34.217 1.00 82.81 86 LYS A CA 1
ATOM 672 C C . LYS A 1 86 ? 10.109 2.956 -34.359 1.00 82.81 86 LYS A C 1
ATOM 674 O O . LYS A 1 86 ? 8.975 2.799 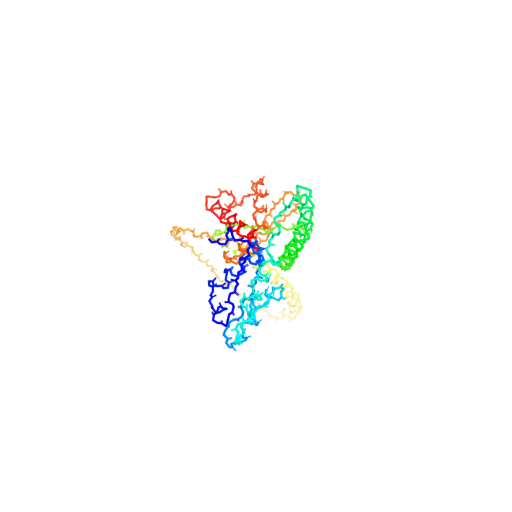-33.906 1.00 82.81 86 LYS A O 1
ATOM 679 N N . ARG A 1 87 ? 10.509 4.094 -34.928 1.00 72.00 87 ARG A N 1
ATOM 680 C CA . ARG A 1 87 ? 9.595 5.210 -35.173 1.00 72.00 87 ARG A CA 1
ATOM 681 C C . ARG A 1 87 ? 8.438 4.644 -36.004 1.00 72.00 87 ARG A C 1
ATOM 683 O O . ARG A 1 87 ? 8.732 4.063 -37.048 1.00 72.00 87 ARG A O 1
ATOM 690 N N . PRO A 1 88 ? 7.175 4.749 -35.557 1.00 58.59 88 PRO A N 1
ATOM 691 C CA . PRO A 1 88 ? 6.071 4.155 -36.292 1.00 58.59 88 PRO A CA 1
ATOM 692 C C . PRO A 1 88 ? 6.022 4.815 -37.668 1.00 58.59 88 PRO A C 1
ATOM 694 O O . PRO A 1 88 ? 5.789 6.018 -37.781 1.00 58.59 88 PRO A O 1
ATOM 697 N N . SER A 1 89 ? 6.336 4.044 -38.707 1.00 62.44 89 SER A N 1
ATOM 698 C CA . SER A 1 89 ? 6.475 4.546 -40.075 1.00 62.44 89 SER A CA 1
ATOM 699 C C . SER A 1 89 ? 5.123 4.638 -40.786 1.00 62.44 89 SER A C 1
ATOM 701 O O . SER A 1 89 ? 5.036 5.212 -41.869 1.00 62.44 89 SER A O 1
ATOM 703 N N . SER A 1 90 ? 4.039 4.155 -40.164 1.00 65.81 90 SER A N 1
ATOM 704 C CA . SER A 1 90 ? 2.679 4.333 -40.669 1.00 65.81 90 SER A CA 1
ATOM 705 C C . SER A 1 90 ? 1.634 4.456 -39.554 1.00 65.81 90 SER A C 1
ATOM 707 O O . SER A 1 90 ? 1.711 3.798 -38.516 1.00 65.81 90 SER A O 1
ATOM 709 N N . ALA A 1 91 ? 0.599 5.266 -39.797 1.00 62.88 91 ALA A N 1
ATOM 710 C CA . ALA A 1 91 ? -0.528 5.464 -38.879 1.00 62.88 91 ALA A CA 1
ATOM 711 C C . ALA A 1 91 ? -1.296 4.162 -38.550 1.00 62.88 91 ALA A C 1
ATOM 713 O O . ALA A 1 91 ? -1.896 4.053 -37.483 1.00 62.88 91 ALA A O 1
ATOM 714 N N . LYS A 1 92 ? -1.235 3.146 -39.426 1.00 62.59 92 LYS A N 1
ATOM 715 C CA . LYS A 1 92 ? -1.825 1.816 -39.184 1.00 62.59 92 LYS A CA 1
ATOM 716 C C . LYS A 1 92 ? -1.084 1.019 -38.108 1.00 62.59 92 LYS A C 1
ATOM 718 O O . LYS A 1 92 ? -1.709 0.259 -37.375 1.00 62.59 92 LYS A O 1
ATOM 723 N N . GLU A 1 93 ? 0.225 1.202 -37.987 1.00 58.03 93 GLU A N 1
ATOM 724 C CA . GLU A 1 93 ? 1.052 0.484 -37.011 1.00 58.03 93 GLU A CA 1
ATOM 725 C C . GLU A 1 93 ? 0.895 1.062 -35.594 1.00 58.03 93 GLU A C 1
ATOM 727 O O . GLU A 1 93 ? 0.952 0.327 -34.610 1.00 58.03 93 GLU A O 1
ATOM 732 N N . ILE A 1 94 ? 0.597 2.364 -35.492 1.00 60.88 94 ILE A N 1
ATOM 733 C CA . ILE A 1 94 ? 0.251 3.041 -34.231 1.00 60.88 94 ILE A CA 1
ATOM 734 C C . ILE A 1 94 ? -1.037 2.451 -33.645 1.00 60.88 94 ILE A C 1
ATOM 736 O O . ILE A 1 94 ? -1.079 2.135 -32.459 1.00 60.88 94 ILE A O 1
ATOM 740 N N . ALA A 1 95 ? -2.060 2.242 -34.480 1.00 62.53 95 ALA A N 1
ATOM 741 C CA . ALA A 1 95 ? -3.322 1.647 -34.045 1.00 62.53 95 ALA A CA 1
ATOM 742 C C . ALA A 1 95 ? -3.148 0.188 -33.581 1.00 62.53 95 ALA A C 1
ATOM 744 O O . ALA A 1 95 ? -3.695 -0.198 -32.553 1.00 62.53 95 ALA A O 1
ATOM 745 N N . LEU A 1 96 ? -2.348 -0.616 -34.291 1.00 63.34 96 LEU A N 1
ATOM 746 C CA . LEU A 1 96 ? -2.140 -2.027 -33.943 1.00 63.34 96 LEU A CA 1
ATOM 747 C C . LEU A 1 96 ? -1.288 -2.211 -32.677 1.00 63.34 96 LEU A C 1
ATOM 749 O O . LEU A 1 96 ? -1.565 -3.103 -31.876 1.00 63.34 96 LEU A O 1
ATOM 753 N N . ASN A 1 97 ? -0.269 -1.370 -32.481 1.00 59.28 97 ASN A N 1
ATOM 754 C CA . ASN A 1 97 ? 0.533 -1.408 -31.262 1.00 59.28 97 ASN A CA 1
ATOM 755 C C . ASN A 1 97 ? -0.261 -0.908 -30.058 1.00 59.28 97 ASN A C 1
ATOM 757 O O . ASN A 1 97 ? -0.200 -1.572 -29.034 1.00 59.28 97 ASN A O 1
ATOM 761 N N . ALA A 1 98 ? -1.077 0.146 -30.196 1.00 59.00 98 ALA A N 1
ATOM 762 C CA . ALA A 1 98 ? -1.976 0.595 -29.131 1.00 59.00 98 ALA A CA 1
ATOM 763 C C . ALA A 1 98 ? -2.910 -0.529 -28.642 1.00 59.00 98 ALA A C 1
ATOM 765 O O . ALA A 1 98 ? -3.056 -0.712 -27.441 1.00 59.00 98 ALA A O 1
ATOM 766 N N . ILE A 1 99 ? -3.454 -1.342 -29.556 1.00 60.78 99 ILE A N 1
ATOM 767 C CA . ILE A 1 99 ? -4.316 -2.492 -29.218 1.00 60.78 99 ILE A CA 1
ATOM 768 C C . ILE A 1 99 ? -3.540 -3.610 -28.487 1.00 60.78 99 ILE A C 1
ATOM 770 O O . ILE A 1 99 ? -4.090 -4.316 -27.642 1.00 60.78 99 ILE A O 1
ATOM 774 N N . LYS A 1 100 ? -2.249 -3.799 -28.792 1.00 59.56 100 LYS A N 1
ATOM 775 C CA . LYS A 1 100 ? -1.406 -4.779 -28.085 1.00 59.56 100 LYS A CA 1
ATOM 776 C C . LYS A 1 100 ? -0.971 -4.286 -26.706 1.00 59.56 100 LYS A C 1
ATOM 778 O O . LYS A 1 100 ? -0.907 -5.102 -25.787 1.00 59.56 100 LYS A O 1
ATOM 783 N N . THR A 1 101 ? -0.692 -2.991 -26.542 1.00 57.81 101 THR A N 1
ATOM 784 C CA . THR A 1 101 ? -0.388 -2.415 -25.224 1.00 57.81 101 THR A CA 1
ATOM 785 C C . THR A 1 101 ? -1.601 -2.481 -24.307 1.00 57.81 101 THR A C 1
ATOM 787 O O . THR A 1 101 ? -1.437 -2.895 -23.165 1.00 57.81 101 THR A O 1
ATOM 790 N N . THR A 1 102 ? -2.813 -2.204 -24.804 1.00 56.44 102 THR A N 1
ATOM 791 C CA . THR A 1 102 ? -4.034 -2.286 -23.985 1.00 56.44 102 THR A CA 1
ATOM 792 C C . THR A 1 102 ? -4.303 -3.704 -23.484 1.00 56.44 102 THR A C 1
ATOM 794 O O . THR A 1 102 ? -4.622 -3.876 -22.317 1.00 56.44 102 THR A O 1
ATOM 797 N N . ALA A 1 103 ? -4.084 -4.741 -24.299 1.00 57.41 103 ALA A N 1
ATOM 798 C CA . ALA A 1 103 ? -4.286 -6.131 -23.868 1.00 57.41 103 ALA A CA 1
ATOM 799 C C . ALA A 1 103 ? -3.251 -6.609 -22.822 1.00 57.41 103 ALA A C 1
ATOM 801 O O . ALA A 1 103 ? -3.553 -7.438 -21.959 1.00 57.41 103 ALA A O 1
ATOM 802 N N . ALA A 1 104 ? -2.011 -6.111 -22.894 1.00 56.22 104 ALA A N 1
ATOM 803 C CA . ALA A 1 104 ? -0.983 -6.393 -21.891 1.00 56.22 104 ALA A CA 1
ATOM 804 C C . ALA A 1 104 ? -1.224 -5.603 -20.594 1.00 56.22 104 ALA A C 1
ATOM 806 O O . ALA A 1 104 ? -1.054 -6.151 -19.505 1.00 56.22 104 ALA A O 1
ATOM 807 N N . GLU A 1 105 ? -1.669 -4.349 -20.714 1.00 58.50 105 GLU A N 1
ATOM 808 C CA . GLU A 1 105 ? -2.099 -3.517 -19.592 1.00 58.50 105 GLU A CA 1
ATOM 809 C C . GLU A 1 105 ? -3.299 -4.137 -18.875 1.00 58.50 105 GLU A C 1
ATOM 811 O O . GLU A 1 105 ? -3.219 -4.329 -17.666 1.00 58.50 105 GLU A O 1
ATOM 816 N N . GLU A 1 106 ? -4.325 -4.589 -19.600 1.00 60.81 106 GLU A N 1
ATOM 817 C CA . GLU A 1 106 ? -5.493 -5.288 -19.048 1.00 60.81 106 GLU A CA 1
ATOM 818 C C . GLU A 1 106 ? -5.107 -6.541 -18.254 1.00 60.81 106 GLU A C 1
ATOM 820 O O . GLU A 1 106 ? -5.619 -6.755 -17.155 1.00 60.81 106 GLU A O 1
ATOM 825 N N . LYS A 1 107 ? -4.159 -7.348 -18.752 1.00 64.50 107 LYS A N 1
ATOM 826 C CA . LYS A 1 107 ? -3.648 -8.507 -18.002 1.00 64.50 107 LYS A CA 1
ATOM 827 C C . LYS A 1 107 ? -2.932 -8.103 -16.717 1.00 64.50 107 LYS A C 1
ATOM 829 O O . LYS A 1 107 ? -3.122 -8.759 -15.695 1.00 64.50 107 LYS A O 1
ATOM 834 N N . THR A 1 108 ? -2.122 -7.044 -16.745 1.00 64.56 108 THR A N 1
ATOM 835 C CA . THR A 1 108 ? -1.491 -6.542 -15.517 1.00 64.56 108 THR A CA 1
ATOM 836 C C . THR A 1 108 ? -2.525 -5.976 -14.550 1.00 64.56 108 THR A C 1
ATOM 838 O O . THR A 1 108 ? -2.490 -6.325 -13.376 1.00 64.56 108 THR A O 1
ATOM 841 N N . THR A 1 109 ? -3.496 -5.192 -15.021 1.00 68.44 109 THR A N 1
ATOM 842 C CA . THR A 1 109 ? -4.578 -4.648 -14.190 1.00 68.44 109 THR A CA 1
ATOM 843 C C . THR A 1 109 ? -5.402 -5.761 -13.548 1.00 68.44 109 THR A C 1
ATOM 845 O O . THR A 1 109 ? -5.704 -5.673 -12.362 1.00 68.44 109 THR A O 1
ATOM 848 N N . ALA A 1 110 ? -5.690 -6.842 -14.279 1.00 68.25 110 ALA A N 1
ATOM 849 C CA . ALA A 1 110 ? -6.369 -8.014 -13.737 1.00 68.25 110 ALA A CA 1
ATOM 850 C C . ALA A 1 110 ? -5.554 -8.698 -12.625 1.00 68.25 110 ALA A C 1
ATOM 852 O O . ALA A 1 110 ? -6.106 -9.003 -11.571 1.00 68.25 110 ALA A O 1
ATOM 853 N N . ALA A 1 111 ? -4.241 -8.873 -12.810 1.00 67.81 111 ALA A N 1
ATOM 854 C CA . ALA A 1 111 ? -3.369 -9.457 -11.787 1.00 67.81 111 ALA A CA 1
ATOM 855 C C . ALA A 1 111 ? -3.261 -8.573 -10.527 1.00 67.81 111 ALA A C 1
ATOM 857 O O . ALA A 1 111 ? -3.304 -9.077 -9.405 1.00 67.81 111 ALA A O 1
ATOM 858 N N . TYR A 1 112 ? -3.174 -7.248 -10.694 1.00 64.94 112 TYR A N 1
ATOM 859 C CA . TYR A 1 112 ? -3.209 -6.303 -9.572 1.00 64.94 112 TYR A CA 1
ATOM 860 C C . TYR A 1 112 ? -4.550 -6.341 -8.838 1.00 64.94 112 TYR A C 1
ATOM 862 O O . TYR A 1 112 ? -4.583 -6.326 -7.607 1.00 64.94 112 TYR A O 1
ATOM 870 N N . GLN A 1 113 ? -5.655 -6.425 -9.578 1.00 70.12 113 GLN A N 1
ATOM 871 C CA . GLN A 1 113 ? -6.985 -6.537 -8.995 1.00 70.12 113 GLN A CA 1
ATOM 872 C C . GLN A 1 113 ? -7.146 -7.845 -8.210 1.00 70.12 113 GLN A C 1
ATOM 874 O O . GLN A 1 113 ? -7.653 -7.819 -7.091 1.00 70.12 113 GLN A O 1
ATOM 879 N N . GLU A 1 114 ? -6.630 -8.959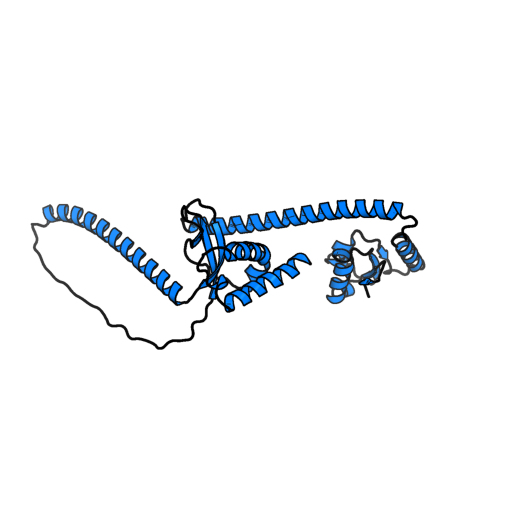 -8.728 1.00 71.56 114 GLU A N 1
ATOM 880 C CA . GLU A 1 114 ? -6.618 -10.245 -8.028 1.00 71.56 114 GLU A CA 1
ATOM 881 C C . GLU A 1 114 ? -5.796 -10.185 -6.730 1.00 71.56 114 GLU A C 1
ATOM 883 O O . GLU A 1 114 ? -6.268 -10.615 -5.674 1.00 71.56 114 GLU A O 1
ATOM 888 N N . LEU A 1 115 ? -4.598 -9.590 -6.764 1.00 69.31 115 LEU A N 1
ATOM 889 C CA . LEU A 1 115 ? -3.757 -9.409 -5.575 1.00 69.31 115 LEU A CA 1
ATOM 890 C C . LEU A 1 115 ? -4.439 -8.528 -4.518 1.00 69.31 115 LEU A C 1
ATOM 892 O O . LEU A 1 115 ? -4.369 -8.812 -3.314 1.00 69.31 115 LEU A O 1
ATOM 896 N N . PHE A 1 116 ? -5.119 -7.473 -4.964 1.00 68.38 116 PHE A N 1
ATOM 897 C CA . PHE A 1 116 ? -5.866 -6.577 -4.093 1.00 68.38 116 PHE A CA 1
ATOM 898 C C . PHE A 1 116 ? -7.036 -7.304 -3.422 1.00 68.38 116 PHE A C 1
ATOM 900 O O . PHE A 1 116 ? -7.181 -7.252 -2.199 1.00 68.38 116 PHE A O 1
ATOM 907 N N . GLU A 1 117 ? -7.826 -8.053 -4.194 1.00 69.44 117 GLU A N 1
ATOM 908 C CA . GLU A 1 117 ? -8.909 -8.879 -3.660 1.00 69.44 117 GLU A CA 1
ATOM 909 C C . GLU A 1 117 ? -8.395 -9.922 -2.665 1.00 69.44 117 GLU A C 1
ATOM 911 O O . GLU A 1 117 ? -9.004 -10.144 -1.618 1.00 69.44 117 GLU A O 1
ATOM 916 N N . LEU A 1 118 ? -7.253 -10.548 -2.951 1.00 72.31 118 LEU A N 1
ATOM 917 C CA . LEU A 1 118 ? -6.654 -11.547 -2.074 1.00 72.31 118 LEU A CA 1
ATOM 918 C C . LEU A 1 118 ? -6.192 -10.932 -0.745 1.00 72.31 118 LEU A C 1
ATOM 920 O O . LEU A 1 118 ? -6.393 -11.528 0.317 1.00 72.31 118 LEU A O 1
ATOM 924 N N . THR A 1 119 ? -5.640 -9.719 -0.785 1.00 63.31 119 THR A N 1
ATOM 925 C CA . THR A 1 119 ? -5.262 -8.946 0.408 1.00 63.31 119 THR A CA 1
ATOM 926 C C . THR A 1 119 ? -6.492 -8.539 1.217 1.00 63.31 119 THR A C 1
ATOM 928 O O . THR A 1 119 ? -6.528 -8.760 2.429 1.00 63.31 119 THR A O 1
ATOM 931 N N . GLN A 1 120 ? -7.543 -8.051 0.553 1.00 69.38 120 GLN A N 1
ATOM 932 C CA . GLN A 1 120 ? -8.814 -7.719 1.193 1.00 69.38 120 GLN A CA 1
ATOM 933 C C . GLN A 1 120 ? -9.441 -8.948 1.870 1.00 69.38 120 GLN A C 1
ATOM 935 O O . GLN A 1 120 ? -9.861 -8.862 3.021 1.00 69.38 120 GLN A O 1
ATOM 940 N N . ARG A 1 121 ? -9.451 -10.115 1.210 1.00 70.19 121 ARG A N 1
ATOM 941 C CA . ARG A 1 121 ? -9.954 -11.373 1.794 1.00 70.19 121 ARG A CA 1
ATOM 942 C C . ARG A 1 121 ? -9.128 -11.823 2.999 1.00 70.19 121 ARG A C 1
ATOM 944 O O . ARG A 1 121 ? -9.702 -12.308 3.969 1.00 70.19 121 ARG A O 1
ATOM 951 N N . LYS A 1 122 ? -7.797 -11.670 2.963 1.00 70.00 122 LYS A N 1
ATOM 952 C CA . LYS A 1 122 ? -6.926 -11.971 4.114 1.00 70.00 122 LYS A CA 1
ATOM 953 C C . LYS A 1 122 ? -7.233 -11.057 5.296 1.00 70.00 122 LYS A C 1
ATOM 955 O O . LYS A 1 122 ? -7.411 -11.563 6.398 1.00 70.00 122 LYS A O 1
ATOM 960 N N . PHE A 1 123 ? -7.339 -9.750 5.058 1.00 72.81 123 PHE A N 1
ATOM 961 C CA . PHE A 1 123 ? -7.715 -8.784 6.088 1.00 72.81 123 PHE A CA 1
ATOM 962 C C . PHE A 1 123 ? -9.077 -9.129 6.695 1.00 72.81 123 PHE A C 1
ATOM 964 O O . PHE A 1 123 ? -9.167 -9.310 7.904 1.00 72.81 123 PHE A O 1
ATOM 971 N N . LEU A 1 124 ? -10.098 -9.337 5.854 1.00 69.62 124 LEU A N 1
ATOM 972 C CA . LEU A 1 124 ? -11.445 -9.699 6.300 1.00 69.62 124 LEU A CA 1
ATOM 973 C C . LEU A 1 124 ? -11.484 -11.015 7.083 1.00 69.62 124 LEU A C 1
ATOM 975 O O . LEU A 1 124 ? -12.254 -11.124 8.026 1.00 69.62 124 LEU A O 1
ATOM 979 N N . ARG A 1 125 ? -10.653 -12.005 6.735 1.00 73.44 125 ARG A N 1
ATOM 980 C CA . ARG A 1 125 ? -10.562 -13.270 7.482 1.00 73.44 125 ARG A CA 1
ATOM 981 C C . ARG A 1 125 ? -9.936 -13.084 8.864 1.00 73.44 125 ARG A C 1
ATOM 983 O O . ARG A 1 125 ? -10.361 -13.716 9.825 1.00 73.44 125 ARG A O 1
ATOM 990 N N . VAL A 1 126 ? -8.905 -12.245 8.967 1.00 73.56 126 VAL A N 1
ATOM 991 C CA . VAL A 1 126 ? -8.278 -11.930 10.258 1.00 73.56 126 VAL A CA 1
ATOM 992 C C . VAL A 1 126 ? -9.270 -11.178 11.134 1.00 73.56 126 VAL A C 1
ATOM 994 O O . VAL A 1 126 ? -9.482 -11.552 12.285 1.00 73.56 126 VAL A O 1
ATOM 997 N N . THR A 1 127 ? -9.924 -10.157 10.581 1.00 64.56 127 THR A N 1
ATOM 998 C CA . THR A 1 127 ? -10.886 -9.362 11.336 1.00 64.56 127 THR A CA 1
ATOM 999 C C . THR A 1 127 ? -12.140 -10.155 11.691 1.00 64.56 127 THR A C 1
ATOM 1001 O O . THR A 1 127 ? -12.617 -10.003 12.810 1.00 64.56 127 THR A O 1
ATOM 1004 N N . SER A 1 128 ? -12.626 -11.057 10.825 1.00 67.69 128 SER A N 1
ATOM 1005 C CA . SER A 1 128 ? -13.728 -11.973 11.154 1.00 67.69 128 SER A CA 1
ATOM 1006 C C . SER A 1 128 ? -13.359 -12.926 12.290 1.00 67.69 128 SER A C 1
ATOM 1008 O O . SER A 1 128 ? -14.168 -13.120 13.186 1.00 67.69 128 SER A O 1
ATOM 1010 N N . GLY A 1 129 ? -12.124 -13.442 12.321 1.00 72.50 129 GLY A N 1
ATOM 1011 C CA . GLY A 1 129 ? -11.646 -14.288 13.419 1.00 72.50 129 GLY A CA 1
ATOM 1012 C C . GLY A 1 129 ? -11.675 -13.579 14.779 1.00 72.50 129 GLY A C 1
ATOM 1013 O O . GLY A 1 129 ? -12.138 -14.152 15.763 1.00 72.50 129 GLY A O 1
ATOM 1014 N N . PHE A 1 130 ? -11.269 -12.304 14.836 1.00 72.38 130 PHE A N 1
ATOM 1015 C CA . PHE A 1 130 ? -11.432 -11.482 16.047 1.00 72.38 130 PHE A CA 1
ATOM 1016 C C . PHE A 1 130 ? -12.907 -11.277 16.409 1.00 72.38 130 PHE A C 1
ATOM 1018 O O . PHE A 1 130 ? -13.300 -11.295 17.576 1.00 72.38 130 PHE A O 1
ATOM 1025 N N . ALA A 1 131 ? -13.737 -11.101 15.392 1.00 64.00 131 ALA A N 1
ATOM 1026 C CA . ALA A 1 131 ? -15.165 -10.913 15.533 1.00 64.00 131 ALA A CA 1
ATOM 1027 C C . ALA A 1 131 ? -15.865 -12.164 16.119 1.00 64.00 131 ALA A C 1
ATOM 1029 O O . ALA A 1 131 ? -16.774 -12.016 16.943 1.00 64.00 131 ALA A O 1
ATOM 1030 N N . ASP A 1 132 ? -15.429 -13.365 15.739 1.00 72.25 132 ASP A N 1
ATOM 1031 C CA . ASP A 1 132 ? -15.927 -14.641 16.265 1.00 72.25 132 ASP A CA 1
ATOM 1032 C C . ASP A 1 132 ? -15.501 -14.845 17.726 1.00 72.25 132 ASP A C 1
ATOM 1034 O O . ASP A 1 132 ? -16.318 -15.243 18.556 1.00 72.25 132 ASP A O 1
ATOM 1038 N N . THR A 1 133 ? -14.265 -14.467 18.092 1.00 74.94 133 THR A N 1
ATOM 1039 C CA . THR A 1 133 ? -13.819 -14.503 19.501 1.00 74.94 133 THR A CA 1
ATOM 1040 C C . THR A 1 133 ? -14.616 -13.578 20.423 1.00 74.94 133 THR A C 1
ATOM 1042 O O . THR A 1 133 ? -14.636 -13.789 21.632 1.00 74.94 133 THR A O 1
ATOM 1045 N N . MET A 1 134 ? -15.304 -12.574 19.871 1.00 66.19 134 MET A N 1
ATOM 1046 C CA . MET A 1 134 ? -16.161 -11.662 20.633 1.00 66.19 134 MET A CA 1
ATOM 1047 C C . MET A 1 134 ? -17.614 -12.140 20.776 1.00 66.19 134 MET A C 1
ATOM 1049 O O . MET A 1 134 ? -18.443 -11.373 21.263 1.00 66.19 134 MET A O 1
ATOM 1053 N N . ASN A 1 135 ? -17.955 -13.370 20.362 1.00 65.69 135 ASN A N 1
ATOM 1054 C CA . ASN A 1 135 ? -19.322 -13.917 20.427 1.00 65.69 135 ASN A CA 1
ATOM 1055 C C . ASN A 1 135 ? -20.392 -13.053 19.729 1.00 65.69 135 ASN A C 1
ATOM 1057 O O . ASN A 1 135 ? -21.593 -13.201 19.971 1.00 65.69 135 ASN A O 1
ATOM 1061 N N . ALA A 1 136 ? -19.990 -12.143 18.843 1.00 58.69 136 ALA A N 1
ATOM 1062 C CA . ALA A 1 136 ? -20.950 -11.392 18.054 1.00 58.69 136 ALA A CA 1
ATOM 1063 C C . ALA A 1 136 ? -21.592 -12.338 17.019 1.00 58.69 136 ALA A C 1
ATOM 1065 O O . ALA A 1 136 ? -20.943 -13.246 16.498 1.00 58.69 136 ALA A O 1
ATOM 1066 N N . ARG A 1 137 ? -22.891 -12.171 16.760 1.00 58.50 137 ARG A N 1
ATOM 1067 C CA . ARG A 1 137 ? -23.710 -13.068 15.920 1.00 58.50 137 ARG A CA 1
ATOM 1068 C C . ARG A 1 137 ? -23.314 -13.030 14.427 1.00 58.50 137 ARG A C 1
ATOM 1070 O O . ARG A 1 137 ? -22.513 -12.198 13.998 1.00 58.50 137 ARG A O 1
ATOM 1077 N N . ALA A 1 138 ? -23.891 -13.929 13.626 1.00 60.53 138 ALA A N 1
ATOM 1078 C CA . ALA A 1 138 ? -23.602 -14.147 12.200 1.00 60.53 138 ALA A CA 1
ATOM 1079 C C . ALA A 1 138 ? -24.192 -13.073 11.254 1.00 60.53 138 ALA A C 1
ATOM 1081 O O . ALA A 1 138 ? -24.919 -13.394 10.319 1.00 60.53 138 ALA A O 1
ATOM 1082 N N . TYR A 1 139 ? -23.893 -11.798 11.496 1.00 61.97 139 TYR A N 1
ATOM 1083 C CA . TYR A 1 139 ? -24.325 -10.688 10.639 1.00 61.97 139 TYR A CA 1
ATOM 1084 C C . TYR A 1 139 ? -23.151 -10.089 9.853 1.00 61.97 139 TYR A C 1
ATOM 1086 O O . TYR A 1 139 ? -21.999 -10.238 10.282 1.00 61.97 139 TYR A O 1
ATOM 1094 N N . PRO A 1 140 ? -23.412 -9.408 8.718 1.00 63.78 140 PRO A N 1
ATOM 1095 C CA . PRO A 1 140 ? -22.393 -8.662 7.990 1.00 63.78 140 PRO A CA 1
ATOM 1096 C C . PRO A 1 140 ? -21.725 -7.626 8.899 1.00 63.78 140 PRO A C 1
ATOM 1098 O O . PRO A 1 140 ? -22.403 -6.891 9.620 1.00 63.78 140 PRO A O 1
ATOM 1101 N N . ARG A 1 141 ? -20.388 -7.565 8.863 1.00 78.56 141 ARG A N 1
ATOM 1102 C CA . ARG A 1 141 ? -19.602 -6.637 9.688 1.00 78.56 141 ARG A CA 1
ATOM 1103 C C . ARG A 1 141 ? -18.769 -5.709 8.829 1.00 78.56 141 ARG A C 1
ATOM 1105 O O . ARG A 1 141 ? -18.085 -6.158 7.909 1.00 78.56 141 ARG A O 1
ATOM 1112 N N . LEU A 1 142 ? -18.787 -4.430 9.177 1.00 88.12 142 LEU A N 1
ATOM 1113 C CA . LEU A 1 142 ? -17.889 -3.430 8.613 1.00 88.12 142 LEU A CA 1
ATOM 1114 C C . LEU A 1 142 ? -16.934 -2.952 9.693 1.00 88.12 142 LEU A C 1
ATOM 1116 O O . LEU A 1 142 ? -17.336 -2.662 10.811 1.00 88.12 142 LEU A O 1
ATOM 1120 N N . PHE A 1 143 ? -15.661 -2.836 9.352 1.00 88.69 143 PHE A N 1
ATOM 1121 C CA . PHE A 1 143 ? -14.678 -2.185 10.211 1.00 88.69 143 PHE A CA 1
ATOM 1122 C C . PHE A 1 143 ? -14.519 -0.741 9.756 1.00 88.69 143 PHE A C 1
ATOM 1124 O O . PHE A 1 143 ? -14.270 -0.496 8.574 1.00 88.69 143 PHE A O 1
ATOM 1131 N N . THR A 1 144 ? -14.676 0.192 10.687 1.00 92.75 144 THR A N 1
ATOM 1132 C CA . THR A 1 144 ? -14.534 1.631 10.462 1.00 92.75 144 THR A CA 1
ATOM 1133 C C . THR A 1 144 ? -13.532 2.211 11.445 1.00 92.75 144 THR A C 1
ATOM 1135 O O . THR A 1 144 ? -13.325 1.655 12.521 1.00 92.75 144 THR A O 1
ATOM 1138 N N . LEU A 1 145 ? -12.915 3.333 11.089 1.00 94.00 145 LEU A N 1
ATOM 1139 C CA . LEU A 1 145 ? -12.178 4.131 12.061 1.00 94.00 145 LEU A CA 1
ATOM 1140 C C . LEU A 1 145 ? -13.147 5.004 12.849 1.00 94.00 145 LEU A C 1
ATOM 1142 O O . LEU A 1 145 ? -14.201 5.368 12.329 1.00 94.00 145 LEU A O 1
ATOM 1146 N N . ASP A 1 146 ? -12.787 5.318 14.087 1.00 95.06 146 ASP A N 1
ATOM 1147 C CA . ASP A 1 146 ? -13.442 6.344 14.890 1.00 95.06 146 ASP A CA 1
ATOM 1148 C C . ASP A 1 146 ? -12.510 6.852 16.000 1.00 95.06 146 ASP A C 1
ATOM 1150 O O . ASP A 1 146 ? -11.415 6.319 16.202 1.00 95.06 146 ASP A O 1
ATOM 1154 N N . PHE A 1 147 ? -12.950 7.857 16.750 1.00 94.06 147 PHE A N 1
ATOM 1155 C CA . PHE A 1 147 ? -12.306 8.259 17.991 1.00 94.06 147 PHE A CA 1
ATOM 1156 C C . PHE A 1 147 ? -12.974 7.619 19.203 1.00 94.06 147 PHE A C 1
ATOM 1158 O O . PHE A 1 147 ? -14.181 7.379 19.244 1.00 94.06 147 PHE A O 1
ATOM 1165 N N . VAL A 1 148 ? -12.152 7.353 20.215 1.00 91.06 148 VAL A N 1
ATOM 1166 C CA . VAL A 1 148 ? -12.616 6.965 21.544 1.00 91.06 148 VAL A CA 1
ATOM 1167 C C . VAL A 1 148 ? -12.131 7.992 22.547 1.00 91.06 148 VAL A C 1
ATOM 1169 O O . VAL A 1 148 ? -10.932 8.280 22.658 1.00 91.06 148 VAL A O 1
ATOM 1172 N N . SER A 1 149 ? -13.085 8.525 23.306 1.00 87.94 149 SER A N 1
ATOM 1173 C CA . SER A 1 149 ? -12.791 9.326 24.487 1.00 87.94 149 SER A CA 1
ATOM 1174 C C . SER A 1 149 ? -12.413 8.413 25.655 1.00 87.94 149 SER A C 1
ATOM 1176 O O . SER A 1 149 ? -12.963 7.322 25.805 1.00 87.94 149 SER A O 1
ATOM 1178 N N . GLU A 1 150 ? -11.507 8.854 26.531 1.00 81.38 150 GLU A N 1
ATOM 1179 C CA . GLU A 1 150 ? -11.163 8.068 27.729 1.00 81.38 150 GLU A CA 1
ATOM 1180 C C . GLU A 1 150 ? -12.378 7.787 28.620 1.00 81.38 150 GLU A C 1
ATOM 1182 O O . GLU A 1 150 ? -12.455 6.740 29.250 1.00 81.38 150 GLU A O 1
ATOM 1187 N N . ASN A 1 151 ? -13.375 8.673 28.598 1.00 79.50 151 ASN A N 1
ATOM 1188 C CA . ASN A 1 151 ? -14.628 8.473 29.316 1.00 79.50 151 ASN A CA 1
ATOM 1189 C C . ASN A 1 151 ? -15.406 7.249 28.832 1.00 79.50 151 ASN A C 1
ATOM 1191 O O . ASN A 1 151 ? -15.981 6.537 29.649 1.00 79.50 151 ASN A O 1
ATOM 1195 N N . GLU A 1 152 ? -15.452 7.026 27.519 1.00 78.19 152 GLU A N 1
ATOM 1196 C CA . GLU A 1 152 ? -16.177 5.894 26.942 1.00 78.19 152 GLU A CA 1
ATOM 1197 C C . GLU A 1 152 ? -15.495 4.574 27.316 1.00 78.19 152 GLU A C 1
ATOM 1199 O O . GLU A 1 152 ? -16.177 3.598 27.620 1.00 78.19 152 GLU A O 1
ATOM 1204 N N . LYS A 1 153 ? -14.156 4.569 27.408 1.00 74.62 153 LYS A N 1
ATOM 1205 C CA . LYS A 1 153 ? -13.405 3.419 27.934 1.00 74.62 153 LYS A CA 1
ATOM 1206 C C . LYS A 1 153 ? -13.735 3.151 29.390 1.00 74.62 153 LYS A C 1
ATOM 1208 O O . LYS A 1 153 ? -14.038 2.016 29.728 1.00 74.62 153 LYS A O 1
ATOM 1213 N N . SER A 1 154 ? -13.713 4.182 30.236 1.00 77.81 154 SER A N 1
ATOM 1214 C CA . SER A 1 154 ? -14.042 4.020 31.654 1.00 77.81 154 SER A CA 1
ATOM 1215 C C . SER A 1 154 ? -15.472 3.520 31.844 1.00 77.81 154 SER A C 1
ATOM 1217 O O . SER A 1 154 ? -15.699 2.653 32.677 1.00 77.81 154 SER A O 1
ATOM 1219 N N . ALA A 1 155 ? -16.428 4.017 31.055 1.00 77.12 155 ALA A N 1
ATOM 1220 C CA . ALA A 1 155 ? -17.812 3.555 31.101 1.00 77.12 155 ALA A CA 1
ATOM 1221 C C . ALA A 1 155 ? -17.956 2.091 30.649 1.00 77.12 155 ALA A C 1
ATOM 1223 O O . ALA A 1 155 ? -18.662 1.322 31.294 1.00 77.12 155 ALA A O 1
ATOM 1224 N N . GLN A 1 156 ? -17.263 1.681 29.581 1.00 76.31 156 GLN A N 1
ATOM 1225 C CA . GLN A 1 156 ? -17.267 0.284 29.134 1.00 76.31 156 GLN A CA 1
ATOM 1226 C C . GLN A 1 156 ? -16.579 -0.654 30.127 1.00 76.31 156 GLN A C 1
ATOM 1228 O O . GLN A 1 156 ? -17.054 -1.767 30.338 1.00 76.31 156 GLN A O 1
ATOM 1233 N N . GLU A 1 157 ? -15.479 -0.219 30.737 1.00 79.44 157 GLU A N 1
ATOM 1234 C CA . GLU A 1 157 ? -14.772 -1.009 31.742 1.00 79.44 157 GLU A CA 1
ATOM 1235 C C . GLU A 1 157 ? -15.621 -1.177 33.004 1.00 79.44 157 GLU A C 1
ATOM 1237 O O . GLU A 1 157 ? -15.738 -2.283 33.523 1.00 79.44 157 GLU A O 1
ATOM 1242 N N . LEU A 1 158 ? -16.305 -0.115 33.439 1.00 80.88 158 LEU A N 1
ATOM 1243 C CA . LEU A 1 158 ? -17.276 -0.189 34.531 1.00 80.88 158 LEU A CA 1
ATOM 1244 C C . LEU A 1 158 ? -18.411 -1.167 34.211 1.00 80.88 158 LEU A C 1
ATOM 1246 O O . LEU A 1 158 ? -18.692 -2.037 35.026 1.00 80.88 158 LEU A O 1
ATOM 1250 N N . ALA A 1 159 ? -18.990 -1.105 33.008 1.00 78.00 159 ALA A N 1
ATOM 1251 C CA . ALA A 1 159 ? -20.038 -2.040 32.595 1.00 78.00 159 ALA A CA 1
ATOM 1252 C C . ALA A 1 159 ? -19.550 -3.503 32.563 1.00 78.00 159 ALA A C 1
ATOM 1254 O O . ALA A 1 159 ? -20.296 -4.420 32.902 1.00 78.00 159 ALA A O 1
ATOM 1255 N N . ARG A 1 160 ? -18.285 -3.748 32.186 1.00 78.75 160 ARG A N 1
ATOM 1256 C CA . ARG A 1 160 ? -17.676 -5.089 32.251 1.00 78.75 160 ARG A CA 1
ATOM 1257 C C . ARG A 1 160 ? -17.502 -5.574 33.684 1.00 78.75 160 ARG A C 1
ATOM 1259 O O . ARG A 1 160 ? -17.765 -6.743 33.953 1.00 78.75 160 ARG A O 1
ATOM 1266 N N . ILE A 1 161 ? -17.057 -4.696 34.581 1.00 83.19 161 ILE A N 1
ATOM 1267 C CA . ILE A 1 161 ? -16.906 -5.003 36.006 1.00 83.19 161 ILE A CA 1
ATOM 1268 C C . ILE A 1 161 ? -18.273 -5.303 36.627 1.00 83.19 161 ILE A C 1
ATOM 1270 O O . ILE A 1 161 ? -18.400 -6.294 37.341 1.00 83.19 161 ILE A O 1
ATOM 1274 N N . GLU A 1 162 ? -19.299 -4.507 36.324 1.00 87.31 162 GLU A N 1
ATOM 1275 C CA . GLU A 1 162 ? -20.675 -4.734 36.784 1.00 87.31 162 GLU A CA 1
ATOM 1276 C C . GLU A 1 162 ? -21.202 -6.094 36.310 1.00 87.31 162 GLU A C 1
ATOM 1278 O O . GLU A 1 162 ? -21.598 -6.909 37.139 1.00 87.31 162 GLU A O 1
ATOM 1283 N N . LEU A 1 163 ? -21.086 -6.409 35.014 1.00 87.06 163 LEU A N 1
ATOM 1284 C CA . LEU A 1 163 ? -21.514 -7.703 34.469 1.00 87.06 163 LEU A CA 1
ATOM 1285 C C . LEU A 1 163 ? -20.754 -8.883 35.103 1.00 87.06 163 LEU A C 1
ATOM 1287 O O . LEU A 1 163 ? -21.344 -9.907 35.439 1.00 87.06 163 LEU A O 1
ATOM 1291 N N . ALA A 1 164 ? -19.437 -8.752 35.288 1.00 86.38 164 ALA A N 1
ATOM 1292 C CA . ALA A 1 164 ? -18.634 -9.778 35.950 1.00 86.38 164 ALA A CA 1
ATOM 1293 C C . ALA A 1 164 ? -19.039 -9.960 37.422 1.00 86.38 164 ALA A C 1
ATOM 1295 O O . ALA A 1 164 ? -19.030 -11.080 37.933 1.00 86.38 164 ALA A O 1
ATOM 1296 N N . THR A 1 165 ? -19.420 -8.872 38.093 1.00 90.00 165 THR A N 1
ATOM 1297 C CA . THR A 1 165 ? -19.907 -8.892 39.477 1.00 90.00 165 THR A CA 1
ATOM 1298 C C . THR A 1 165 ? -21.263 -9.586 39.561 1.00 90.00 165 THR A C 1
ATOM 1300 O O . THR A 1 165 ? -21.438 -10.447 40.418 1.00 90.00 165 THR A O 1
ATOM 1303 N N . GLU A 1 166 ? -22.184 -9.309 38.635 1.00 91.50 166 GLU A N 1
ATOM 1304 C CA . GLU A 1 166 ? -23.472 -10.007 38.536 1.00 91.50 166 GLU A CA 1
ATOM 1305 C C . GLU A 1 166 ? -23.295 -11.506 38.266 1.00 91.50 166 GLU A C 1
ATOM 1307 O O . GLU A 1 166 ? -23.904 -12.332 38.944 1.00 91.50 166 GLU A O 1
ATOM 1312 N N . MET A 1 167 ? -22.411 -11.882 37.336 1.00 90.44 167 MET A N 1
ATOM 1313 C CA . MET A 1 167 ? -22.104 -13.291 37.062 1.00 90.44 167 MET A CA 1
ATOM 1314 C C . MET A 1 167 ? -21.494 -14.003 38.277 1.00 90.44 167 MET A C 1
ATOM 1316 O O . MET A 1 167 ? -21.801 -15.167 38.538 1.00 90.44 167 MET A O 1
ATOM 1320 N N . ASN A 1 168 ? -20.630 -13.322 39.034 1.00 90.69 168 ASN A N 1
ATOM 1321 C CA . ASN A 1 168 ? -20.063 -13.873 40.264 1.00 90.69 168 ASN A CA 1
ATOM 1322 C C . ASN A 1 168 ? -21.113 -13.986 41.377 1.00 90.69 168 ASN A C 1
ATOM 1324 O O . ASN A 1 168 ? -21.111 -14.985 42.092 1.00 90.69 168 ASN A O 1
ATOM 1328 N N . ALA A 1 169 ? -22.027 -13.019 41.492 1.00 91.19 169 ALA A N 1
ATOM 1329 C CA . ALA A 1 169 ? -23.139 -13.070 42.437 1.00 91.19 169 ALA A CA 1
ATOM 1330 C C . ALA A 1 169 ? -24.104 -14.224 42.114 1.00 91.19 169 ALA A C 1
ATOM 1332 O O . ALA A 1 169 ? -24.526 -14.933 43.022 1.00 91.19 169 ALA A O 1
ATOM 1333 N N . GLN A 1 170 ? -24.388 -14.479 40.831 1.00 89.62 170 GLN A N 1
ATOM 1334 C CA . GLN A 1 170 ? -25.169 -15.647 40.403 1.00 89.62 170 GLN A CA 1
ATOM 1335 C C . GLN A 1 170 ? -24.471 -16.961 40.767 1.00 89.62 170 GLN A C 1
ATOM 1337 O O . GLN A 1 170 ? -25.092 -17.834 41.363 1.00 89.62 170 GLN A O 1
ATOM 1342 N N . ARG A 1 171 ? -23.162 -17.082 40.504 1.00 89.75 171 ARG A N 1
ATOM 1343 C CA . ARG A 1 171 ? -22.383 -18.261 40.924 1.00 89.75 171 ARG A CA 1
ATOM 1344 C C . ARG A 1 171 ? -22.354 -18.445 42.439 1.00 89.75 171 ARG A C 1
ATOM 1346 O O . ARG A 1 171 ? -22.335 -19.575 42.913 1.00 89.75 171 ARG A O 1
ATOM 1353 N N . GLN A 1 172 ? -22.308 -17.357 43.206 1.00 86.56 172 GLN A N 1
ATOM 1354 C CA . GLN A 1 172 ? -22.406 -17.424 44.664 1.00 86.56 172 GLN A CA 1
ATOM 1355 C C . GLN A 1 172 ? -23.789 -17.900 45.102 1.00 86.56 172 GLN A C 1
ATOM 1357 O O . GLN A 1 172 ? -23.850 -18.787 45.937 1.00 86.56 172 GLN A O 1
ATOM 1362 N N . GLN A 1 173 ? -24.872 -17.412 44.491 1.00 87.81 173 GLN A N 1
ATOM 1363 C CA . GLN A 1 173 ? -26.226 -17.901 44.772 1.00 87.81 173 GLN A CA 1
ATOM 1364 C C . GLN A 1 173 ? -26.404 -19.385 44.431 1.00 87.81 173 GLN A C 1
ATOM 1366 O O . GLN A 1 173 ? -27.039 -20.097 45.201 1.00 87.81 173 GLN A O 1
ATOM 1371 N N . GLU A 1 174 ? -25.832 -19.865 43.323 1.00 85.12 174 GLU A N 1
ATOM 1372 C CA . GLU A 1 174 ? -25.832 -21.294 42.972 1.00 85.12 174 GLU A CA 1
ATOM 1373 C C . GLU A 1 174 ? -25.056 -22.121 44.011 1.00 85.12 174 GLU A C 1
ATOM 1375 O O . GLU A 1 174 ? -25.573 -23.105 44.535 1.00 85.12 174 GLU A O 1
ATOM 1380 N N . ASN A 1 175 ? -23.853 -21.676 44.390 1.00 85.00 175 ASN A N 1
ATOM 1381 C CA . ASN A 1 175 ? -23.058 -22.344 45.423 1.00 85.00 175 ASN A CA 1
ATOM 1382 C C . ASN A 1 175 ? -23.727 -22.301 46.805 1.00 85.00 175 ASN A C 1
ATOM 1384 O O . ASN A 1 175 ? -23.597 -23.249 47.574 1.00 85.00 175 ASN A O 1
ATOM 1388 N N . ASP A 1 176 ? -24.410 -21.208 47.143 1.00 83.00 176 ASP A N 1
ATOM 1389 C CA . ASP A 1 176 ? -25.119 -21.058 48.410 1.00 83.00 176 ASP A CA 1
ATOM 1390 C C . ASP A 1 176 ? -26.412 -21.880 48.421 1.00 83.00 176 ASP A C 1
ATOM 1392 O O . ASP A 1 176 ? -26.729 -22.449 49.456 1.00 83.00 176 ASP A O 1
ATOM 1396 N N . GLN A 1 177 ? -27.102 -22.053 47.286 1.00 83.62 177 GLN A N 1
ATOM 1397 C CA . GLN A 1 177 ? -28.201 -23.019 47.161 1.00 83.62 177 GLN A CA 1
ATOM 1398 C C . GLN A 1 177 ? -27.719 -24.458 47.354 1.00 83.62 177 GLN A C 1
ATOM 1400 O O . GLN A 1 177 ? -28.351 -25.219 48.088 1.00 83.62 177 GLN A O 1
ATOM 1405 N N . ASP A 1 178 ? -26.591 -24.828 46.746 1.00 79.44 178 ASP A N 1
ATOM 1406 C CA . ASP A 1 178 ? -25.991 -26.150 46.941 1.00 79.44 178 ASP A CA 1
ATOM 1407 C C . ASP A 1 178 ? -25.537 -26.342 48.393 1.00 79.44 178 ASP A C 1
ATOM 1409 O O . ASP A 1 178 ? -25.756 -27.401 48.984 1.00 79.44 178 ASP A O 1
ATOM 1413 N N . ARG A 1 179 ? -24.968 -25.301 49.015 1.00 79.31 179 ARG A N 1
ATOM 1414 C CA . ARG A 1 179 ? -24.620 -25.313 50.439 1.00 79.31 179 ARG A CA 1
ATOM 1415 C C . ARG A 1 179 ? -25.833 -25.323 51.343 1.00 79.31 179 ARG A C 1
ATOM 1417 O O . ARG A 1 179 ? -25.721 -25.928 52.393 1.00 79.31 179 ARG A O 1
ATOM 1424 N N . ASP A 1 180 ? -26.946 -24.689 50.997 1.00 77.81 180 ASP A N 1
ATOM 1425 C CA . ASP A 1 180 ? -28.179 -24.742 51.779 1.00 77.81 180 ASP A CA 1
ATOM 1426 C C . ASP A 1 180 ? -28.831 -26.120 51.666 1.00 77.81 180 ASP A C 1
ATOM 1428 O O . ASP A 1 180 ? -29.292 -26.633 52.676 1.00 77.81 180 ASP A O 1
ATOM 1432 N N . LEU A 1 181 ? -28.772 -26.783 50.506 1.00 77.19 181 LEU A N 1
ATOM 1433 C CA . LEU A 1 181 ? -29.179 -28.186 50.349 1.00 77.19 181 LEU A CA 1
ATOM 1434 C C . LEU A 1 181 ? -28.279 -29.141 51.151 1.00 77.19 181 LEU A C 1
ATOM 1436 O O . LEU A 1 181 ? -28.765 -30.076 51.794 1.00 77.19 181 LEU A O 1
ATOM 1440 N N . GLU A 1 182 ? -26.966 -28.908 51.144 1.00 79.06 182 GLU A N 1
ATOM 1441 C CA . GLU A 1 182 ? -26.000 -29.649 51.963 1.00 79.06 182 GLU A CA 1
ATOM 1442 C C . GLU A 1 182 ? -26.181 -29.325 53.457 1.00 79.06 182 GLU A C 1
ATOM 1444 O O . GLU A 1 182 ? -26.117 -30.212 54.302 1.00 79.06 182 GLU A O 1
ATOM 1449 N N . ALA A 1 183 ? -26.466 -28.068 53.799 1.00 69.88 183 ALA A N 1
ATOM 1450 C CA . ALA A 1 183 ? -26.688 -27.588 55.157 1.00 69.88 183 ALA A CA 1
ATOM 1451 C C . ALA A 1 183 ? -28.078 -27.940 55.680 1.00 69.88 183 ALA A C 1
ATOM 1453 O O . ALA A 1 183 ? -28.254 -27.929 56.886 1.00 69.88 183 ALA A O 1
ATOM 1454 N N . GLU A 1 184 ? -29.059 -28.248 54.836 1.00 74.62 184 GLU A N 1
ATOM 1455 C CA . GLU A 1 184 ? -30.350 -28.819 55.222 1.00 74.62 184 GLU A CA 1
ATOM 1456 C C . GLU A 1 184 ? -30.170 -30.309 55.541 1.00 74.62 184 GLU A C 1
ATOM 1458 O O . GLU A 1 184 ? -30.592 -30.747 56.609 1.00 74.62 184 GLU A O 1
ATOM 1463 N N . ARG A 1 185 ? -29.374 -31.047 54.743 1.00 70.31 185 ARG A N 1
ATOM 1464 C CA . ARG A 1 185 ? -28.905 -32.399 55.122 1.00 70.31 185 ARG A CA 1
ATOM 1465 C C . ARG A 1 185 ? -28.101 -32.393 56.418 1.00 70.31 185 ARG A C 1
ATOM 1467 O O . ARG A 1 185 ? -28.278 -33.274 57.252 1.00 70.31 185 ARG A O 1
ATOM 1474 N N . GLN A 1 186 ? -27.229 -31.402 56.598 1.00 67.56 186 GLN A N 1
ATOM 1475 C CA . GLN A 1 186 ? -26.445 -31.263 57.820 1.00 67.56 186 GLN A CA 1
ATOM 1476 C C . GLN A 1 186 ? -27.252 -30.647 58.967 1.00 67.56 186 GLN A C 1
ATOM 1478 O O . GLN A 1 186 ? -26.925 -30.938 60.101 1.00 67.56 186 GLN A O 1
ATOM 1483 N N . ARG A 1 187 ? -28.311 -29.850 58.748 1.00 58.12 187 ARG A N 1
ATOM 1484 C CA . ARG A 1 187 ? -29.232 -29.352 59.796 1.00 58.12 187 ARG A CA 1
ATOM 1485 C C . ARG A 1 187 ? -30.151 -30.457 60.299 1.00 58.12 187 ARG A C 1
ATOM 1487 O O . ARG A 1 187 ? -30.439 -30.458 61.491 1.00 58.12 187 ARG A O 1
ATOM 1494 N N . ASP A 1 188 ? -30.510 -31.430 59.469 1.00 59.41 188 ASP A N 1
ATOM 1495 C CA . ASP A 1 188 ? -31.085 -32.688 59.956 1.00 59.41 188 ASP A CA 1
ATOM 1496 C C . ASP A 1 188 ? -30.095 -33.443 60.879 1.00 59.41 188 ASP A C 1
ATOM 1498 O O . ASP A 1 188 ? -30.513 -34.123 61.815 1.00 59.41 188 ASP A O 1
ATOM 1502 N N . GLU A 1 189 ? -28.781 -33.242 60.708 1.00 54.62 189 GLU A N 1
ATOM 1503 C CA . GLU A 1 189 ? -27.715 -33.733 61.606 1.00 54.62 189 GLU A CA 1
ATOM 1504 C C . GLU A 1 189 ? -27.337 -32.759 62.755 1.00 54.62 189 GLU A C 1
ATOM 1506 O O . GLU A 1 189 ? -26.833 -33.185 63.798 1.00 54.62 189 GLU A O 1
ATOM 1511 N N . GLN A 1 190 ? -27.591 -31.453 62.611 1.00 47.62 190 GLN A N 1
ATOM 1512 C CA . GLN A 1 190 ? -27.030 -30.365 63.430 1.00 47.62 190 GLN A CA 1
ATOM 1513 C C . GLN A 1 190 ? -28.092 -29.459 64.082 1.00 47.62 190 GLN A C 1
ATOM 1515 O O . GLN A 1 190 ? -27.747 -28.590 64.877 1.00 47.62 190 GLN A O 1
ATOM 1520 N N . LEU A 1 191 ? -29.387 -29.771 63.958 1.00 51.38 191 LEU A N 1
ATOM 1521 C CA . LEU A 1 191 ? -30.407 -29.450 64.976 1.00 51.38 191 LEU A CA 1
ATOM 1522 C C . LEU A 1 191 ? -30.065 -30.043 66.364 1.00 51.38 191 LEU A C 1
ATOM 1524 O O . LEU A 1 191 ? -30.754 -29.790 67.348 1.00 51.38 191 LEU A O 1
ATOM 1528 N N . ALA A 1 192 ? -28.951 -30.772 66.465 1.00 47.16 192 ALA A N 1
ATOM 1529 C CA . ALA A 1 192 ? -28.261 -31.104 67.699 1.00 47.16 192 ALA A CA 1
ATOM 1530 C C . ALA A 1 192 ? -27.353 -29.988 68.273 1.00 47.16 192 ALA A C 1
ATOM 1532 O O . ALA A 1 192 ? -26.935 -30.131 69.422 1.00 47.16 192 ALA A O 1
ATOM 1533 N N . ARG A 1 193 ? -26.965 -28.929 67.537 1.00 46.12 193 ARG A N 1
ATOM 1534 C CA . ARG A 1 193 ? -25.928 -27.962 67.977 1.00 46.12 193 ARG A CA 1
ATOM 1535 C C . ARG A 1 193 ? -26.102 -26.547 67.393 1.00 46.12 193 ARG A C 1
ATOM 1537 O O . ARG A 1 193 ? -25.513 -26.210 66.376 1.00 46.12 193 ARG A O 1
ATOM 1544 N N . GLU A 1 194 ? -26.931 -25.777 68.095 1.00 42.53 194 GLU A N 1
ATOM 1545 C CA . GLU A 1 194 ? -26.954 -24.323 68.368 1.00 42.53 194 GLU A CA 1
ATOM 1546 C C . GLU A 1 194 ? -26.160 -23.270 67.549 1.00 42.53 194 GLU A C 1
ATOM 1548 O O . GLU A 1 194 ? -25.051 -23.454 67.061 1.00 42.53 194 GLU A O 1
ATOM 1553 N N . GLN A 1 195 ? -26.797 -22.091 67.542 1.00 41.06 195 GLN A N 1
ATOM 1554 C CA . GLN A 1 195 ? -26.575 -20.805 66.863 1.00 41.06 195 GLN A CA 1
ATOM 1555 C C . GLN A 1 195 ? -25.377 -19.959 67.353 1.00 41.06 195 GLN A C 1
ATOM 1557 O O . GLN A 1 195 ? -25.048 -20.013 68.537 1.00 41.06 195 GLN A O 1
ATOM 1562 N N . LYS A 1 196 ? -24.869 -19.057 66.481 1.00 41.50 196 LYS A N 1
ATOM 1563 C CA . LYS A 1 196 ? -24.611 -17.597 66.709 1.00 41.50 196 LYS A CA 1
ATOM 1564 C C . LYS A 1 196 ? -23.875 -16.948 65.508 1.00 41.50 196 LYS A C 1
ATOM 1566 O O . LYS A 1 196 ? -22.939 -17.556 65.010 1.00 41.50 196 LYS A O 1
ATOM 1571 N N . GLU A 1 197 ? -24.418 -15.888 64.876 1.00 50.09 197 GLU A N 1
ATOM 1572 C CA . GLU A 1 197 ? -24.100 -14.428 65.037 1.00 50.09 197 GLU A CA 1
ATOM 1573 C C . GLU A 1 197 ? -22.694 -14.030 64.490 1.00 50.09 197 GLU A C 1
ATOM 1575 O O . GLU A 1 197 ? -21.752 -14.763 64.746 1.00 50.09 197 GLU A O 1
ATOM 1580 N N . ILE A 1 198 ? -22.384 -12.939 63.753 1.00 46.88 198 ILE A N 1
ATOM 1581 C CA . ILE A 1 198 ? -22.922 -11.568 63.538 1.00 46.88 198 ILE A CA 1
ATOM 1582 C C . ILE A 1 198 ? -22.243 -10.912 62.287 1.00 46.88 198 ILE A C 1
ATOM 1584 O O . ILE A 1 198 ? -21.246 -11.418 61.779 1.00 46.88 198 ILE A O 1
ATOM 1588 N N . GLU A 1 199 ? -22.819 -9.780 61.853 1.00 39.47 199 GLU A N 1
ATOM 1589 C CA . GLU A 1 199 ? -22.564 -8.789 60.774 1.00 39.47 199 GLU A CA 1
ATOM 1590 C C . GLU A 1 199 ? -21.225 -7.981 60.734 1.00 39.47 199 GLU A C 1
ATOM 1592 O O . GLU A 1 199 ? -20.456 -8.018 61.691 1.00 39.47 199 GLU A O 1
ATOM 1597 N N . HIS A 1 200 ? -21.086 -7.162 59.651 1.00 37.34 200 HIS A N 1
ATOM 1598 C CA . HIS A 1 200 ? -20.457 -5.808 59.437 1.00 37.34 200 HIS A CA 1
ATOM 1599 C C . HIS A 1 200 ? -19.354 -5.728 58.341 1.00 37.34 200 HIS A C 1
ATOM 1601 O O . HIS A 1 200 ? -18.649 -6.712 58.165 1.00 37.34 200 HIS A O 1
ATOM 1607 N N . ALA A 1 201 ? -19.068 -4.638 57.588 1.00 37.66 201 ALA A N 1
ATOM 1608 C CA . ALA A 1 201 ? -19.634 -3.295 57.284 1.00 37.66 201 ALA A CA 1
ATOM 1609 C C . ALA A 1 201 ? -18.864 -2.661 56.068 1.00 37.66 201 ALA A C 1
ATOM 1611 O O . ALA A 1 201 ? -17.940 -3.293 55.562 1.00 37.66 201 ALA A O 1
ATOM 1612 N N . ASP A 1 202 ? -19.196 -1.398 55.721 1.00 34.38 202 ASP A N 1
ATOM 1613 C CA . ASP A 1 202 ? -18.445 -0.373 54.926 1.00 34.38 202 ASP A CA 1
ATOM 1614 C C . ASP A 1 202 ? -18.543 -0.427 53.367 1.00 34.38 202 ASP A C 1
ATOM 1616 O O . ASP A 1 202 ? -18.788 -1.485 52.802 1.00 34.38 202 ASP A O 1
ATOM 1620 N N . ASP A 1 203 ? -18.471 0.657 52.559 1.00 36.88 203 ASP A N 1
ATOM 1621 C CA . ASP A 1 203 ? -17.567 1.824 52.647 1.00 36.88 203 ASP A CA 1
ATOM 1622 C C . ASP A 1 203 ? -17.858 3.031 51.676 1.00 36.88 203 ASP A C 1
ATOM 1624 O O . ASP A 1 203 ? -18.510 2.888 50.641 1.00 36.88 203 ASP A O 1
ATOM 1628 N N . GLU A 1 204 ? -17.296 4.199 52.042 1.00 39.53 204 GLU A N 1
ATOM 1629 C CA . GLU A 1 204 ? -16.628 5.313 51.307 1.00 39.53 204 GLU A CA 1
ATOM 1630 C C . GLU A 1 204 ? -17.210 6.294 50.234 1.00 39.53 204 GLU A C 1
ATOM 1632 O O . GLU A 1 204 ? -17.969 5.998 49.312 1.00 39.53 204 GLU A O 1
ATOM 1637 N N . ARG A 1 205 ? -16.728 7.553 50.372 1.00 45.88 205 ARG A N 1
ATOM 1638 C CA . ARG A 1 205 ? -16.996 8.813 49.632 1.00 45.88 205 ARG A CA 1
ATOM 1639 C C . ARG A 1 205 ? -16.041 9.027 48.438 1.00 45.88 205 ARG A C 1
ATOM 1641 O O . ARG A 1 205 ? -14.878 8.662 48.504 1.00 45.88 205 ARG A O 1
ATOM 1648 N N . LYS A 1 206 ? -16.487 9.769 47.405 1.00 39.16 206 LYS A N 1
ATOM 1649 C CA . LYS A 1 206 ? -15.677 10.210 46.238 1.00 39.16 206 LYS A CA 1
ATOM 1650 C C . LYS A 1 206 ? -15.355 11.717 46.236 1.00 39.16 206 LYS A C 1
ATOM 1652 O O . LYS A 1 206 ? -16.260 12.542 46.379 1.00 39.16 206 LYS A O 1
ATOM 1657 N N . GLU A 1 207 ? -14.093 12.058 45.962 1.00 46.19 207 GLU A N 1
ATOM 1658 C CA . GLU A 1 207 ? -13.590 13.402 45.610 1.00 46.19 207 GLU A CA 1
ATOM 1659 C C . GLU A 1 207 ? -13.653 13.674 44.088 1.00 46.19 207 GLU A C 1
ATOM 1661 O O . GLU A 1 207 ? -13.659 12.750 43.275 1.00 46.19 207 GLU A O 1
ATOM 1666 N N . LYS A 1 208 ? -13.718 14.956 43.688 1.00 47.56 208 LYS A N 1
ATOM 1667 C CA . LYS A 1 208 ? -13.798 15.419 42.286 1.00 47.56 208 LYS A CA 1
ATOM 1668 C C . LYS A 1 208 ? -12.507 16.133 41.860 1.00 47.56 208 LYS A C 1
ATOM 1670 O O . LYS A 1 208 ? -12.180 17.174 42.420 1.00 47.56 208 LYS A O 1
ATOM 1675 N N . GLU A 1 209 ? -11.847 15.633 40.813 1.00 44.16 209 GLU A N 1
ATOM 1676 C CA . GLU A 1 209 ? -10.712 16.290 40.138 1.00 44.16 209 GLU A CA 1
ATOM 1677 C C . GLU A 1 209 ? -11.142 17.203 38.967 1.00 44.16 209 GLU A C 1
ATOM 1679 O O . GLU A 1 209 ? -12.177 17.006 38.327 1.00 44.16 209 GLU A O 1
ATOM 1684 N N . ALA A 1 210 ? -10.308 18.212 38.684 1.00 49.88 210 ALA A N 1
ATOM 1685 C CA . ALA A 1 210 ? -10.485 19.239 37.653 1.00 49.88 210 ALA A CA 1
ATOM 1686 C C . ALA A 1 210 ? -10.264 18.723 36.204 1.00 49.88 210 ALA A C 1
ATOM 1688 O O . ALA A 1 210 ? -9.536 17.750 35.990 1.00 49.88 210 ALA A O 1
ATOM 1689 N N . PRO A 1 211 ? -10.851 19.376 35.176 1.00 53.53 211 PRO A N 1
ATOM 1690 C CA . PRO A 1 211 ? -10.906 18.837 33.819 1.00 53.53 211 PRO A CA 1
ATOM 1691 C C . PRO A 1 211 ? -9.567 18.979 33.081 1.00 53.53 211 PRO A C 1
ATOM 1693 O O . PRO A 1 211 ? -9.208 20.055 32.606 1.00 53.53 211 PRO A O 1
ATOM 1696 N N . LYS A 1 212 ? -8.846 17.863 32.932 1.00 65.81 212 LYS A N 1
ATOM 1697 C CA . LYS A 1 212 ? -7.729 17.735 31.985 1.00 65.81 212 LYS A CA 1
ATOM 1698 C C . LYS A 1 212 ? -8.280 17.653 30.558 1.00 65.81 212 LYS A C 1
ATOM 1700 O O . LYS A 1 212 ? -9.257 16.947 30.299 1.00 65.81 212 LYS A O 1
ATOM 1705 N N . THR A 1 213 ? -7.660 18.380 29.633 1.00 62.91 213 THR A N 1
ATOM 1706 C CA . THR A 1 213 ? -7.968 18.358 28.198 1.00 62.91 213 THR A CA 1
ATOM 1707 C C . THR A 1 213 ? -7.777 16.935 27.674 1.00 62.91 213 THR A C 1
ATOM 1709 O O . THR A 1 213 ? -6.670 16.401 27.699 1.00 62.91 213 THR A O 1
ATOM 1712 N N . LYS A 1 214 ? -8.870 16.284 27.269 1.00 75.69 214 LYS A N 1
ATOM 1713 C CA . LYS A 1 214 ? -8.879 14.846 26.973 1.00 75.69 214 LYS A CA 1
ATOM 1714 C C . LYS A 1 214 ? -8.274 14.586 25.600 1.00 75.69 214 LYS A C 1
ATOM 1716 O O . LYS A 1 214 ? -8.808 15.044 24.592 1.00 75.69 214 LYS A O 1
ATOM 1721 N N . VAL A 1 215 ? -7.174 13.840 25.570 1.00 82.25 215 VAL A N 1
ATOM 1722 C CA . VAL A 1 215 ? -6.564 13.349 24.332 1.00 82.25 215 VAL A CA 1
ATOM 1723 C C . VAL A 1 215 ? -7.455 12.238 23.778 1.00 82.25 215 VAL A C 1
ATOM 1725 O O . VAL A 1 215 ? -7.692 11.235 24.450 1.00 82.25 215 VAL A O 1
ATOM 1728 N N . LYS A 1 216 ? -7.981 12.425 22.566 1.00 89.62 216 LYS A N 1
ATOM 1729 C CA . LYS A 1 216 ? -8.744 11.393 21.851 1.00 89.62 216 LYS A CA 1
ATOM 1730 C C . LYS A 1 216 ? -7.767 10.456 21.152 1.00 89.62 216 LYS A C 1
ATOM 1732 O O . LYS A 1 216 ? -6.782 10.921 20.582 1.00 89.62 216 LYS A O 1
ATOM 1737 N N . LYS A 1 217 ? -8.030 9.151 21.195 1.00 91.31 217 LYS A N 1
ATOM 1738 C CA . LYS A 1 217 ? -7.227 8.147 20.482 1.00 91.31 217 LYS A CA 1
ATOM 1739 C C . LYS A 1 217 ? -8.025 7.573 19.318 1.00 91.31 217 LYS A C 1
ATOM 1741 O O . LYS A 1 217 ? -9.229 7.351 19.455 1.00 91.31 217 LYS A O 1
ATOM 1746 N N . LEU A 1 218 ? -7.348 7.330 18.197 1.00 92.38 218 LEU A N 1
ATOM 1747 C CA . LEU A 1 218 ? -7.929 6.656 17.041 1.00 92.38 218 LEU A CA 1
ATOM 1748 C C . LEU A 1 218 ? -8.136 5.164 17.350 1.00 92.38 218 LEU A C 1
ATOM 1750 O O . LEU A 1 218 ? -7.284 4.514 17.960 1.00 92.38 218 LEU A O 1
ATOM 1754 N N . CYS A 1 219 ? -9.270 4.620 16.930 1.00 92.56 219 CYS A N 1
ATOM 1755 C CA . CYS A 1 219 ? -9.638 3.226 17.139 1.00 92.56 219 CYS A CA 1
ATOM 1756 C C . CYS A 1 219 ? -10.338 2.645 15.905 1.00 92.56 219 CYS A C 1
ATOM 1758 O O . CYS A 1 219 ? -10.768 3.381 15.015 1.00 92.56 219 CYS A O 1
ATOM 1760 N N . ILE A 1 220 ? -10.481 1.321 15.874 1.00 91.88 220 ILE A N 1
ATOM 1761 C CA . ILE A 1 220 ? -11.378 0.627 14.949 1.00 91.88 220 ILE A CA 1
ATOM 1762 C C . ILE A 1 220 ? -12.666 0.272 15.681 1.00 91.88 220 ILE A C 1
ATOM 1764 O O . ILE A 1 220 ? -12.630 -0.403 16.710 1.00 91.88 220 ILE A O 1
ATOM 1768 N N . ARG A 1 221 ? -13.808 0.656 15.109 1.00 92.19 221 ARG A N 1
ATOM 1769 C CA . ARG A 1 221 ? -15.125 0.156 15.505 1.00 92.19 221 ARG A CA 1
ATOM 1770 C C . ARG A 1 221 ? -15.590 -0.913 14.529 1.00 92.19 221 ARG A C 1
ATOM 1772 O O . ARG A 1 221 ? -15.393 -0.801 13.318 1.00 92.19 221 ARG A O 1
ATOM 1779 N N . THR A 1 222 ? -16.241 -1.932 15.069 1.00 90.94 222 THR A N 1
ATOM 1780 C CA . THR A 1 222 ? -17.002 -2.887 14.265 1.00 90.94 222 THR A CA 1
ATOM 1781 C C . THR A 1 222 ? -18.425 -2.369 14.171 1.00 90.94 222 THR A C 1
ATOM 1783 O O . THR A 1 222 ? -19.024 -2.018 15.184 1.00 90.94 222 THR A O 1
ATOM 1786 N N . LEU A 1 223 ? -18.961 -2.305 12.965 1.00 90.38 223 LEU A N 1
ATOM 1787 C CA . LEU A 1 223 ? -20.363 -2.046 12.703 1.00 90.38 223 LEU A CA 1
ATOM 1788 C C . LEU A 1 223 ? -21.032 -3.353 12.315 1.00 90.38 223 LEU A C 1
ATOM 1790 O O . LEU A 1 223 ? -20.435 -4.178 11.623 1.00 90.38 223 LEU A O 1
ATOM 1794 N N . CYS A 1 224 ? -22.268 -3.519 12.752 1.00 88.19 224 CYS A N 1
ATOM 1795 C CA . CYS A 1 224 ? -23.119 -4.646 12.424 1.00 88.19 224 CYS A CA 1
ATOM 1796 C C . CYS A 1 224 ? -24.402 -4.117 11.783 1.00 88.19 224 CYS A C 1
ATOM 1798 O O . CYS A 1 224 ? -24.928 -3.085 12.202 1.00 88.19 224 CYS A O 1
ATOM 1800 N N . GLU A 1 225 ? -24.893 -4.819 10.769 1.00 83.19 225 GLU A N 1
ATOM 1801 C CA . GLU A 1 225 ? -26.229 -4.603 10.222 1.00 83.19 225 GLU A CA 1
ATOM 1802 C C . GLU A 1 225 ? -27.186 -5.587 10.905 1.00 83.19 225 GLU A C 1
ATOM 1804 O O . GLU A 1 225 ? -27.107 -6.794 10.675 1.00 83.19 225 GLU A O 1
ATOM 1809 N N . ASN A 1 226 ? -28.060 -5.088 11.782 1.00 78.75 226 ASN A N 1
ATOM 1810 C CA . ASN A 1 226 ? -29.107 -5.896 12.413 1.00 78.75 226 ASN A CA 1
ATOM 1811 C C . ASN A 1 226 ? -30.421 -5.123 12.396 1.00 78.75 226 ASN A C 1
ATOM 1813 O O . ASN A 1 226 ? -30.495 -4.139 13.120 1.00 78.75 226 ASN A O 1
ATOM 1817 N N . GLU A 1 227 ? -31.386 -5.595 11.595 1.00 63.66 227 GLU A N 1
ATOM 1818 C CA . GLU A 1 227 ? -32.829 -5.257 11.481 1.00 63.66 227 GLU A CA 1
ATOM 1819 C C . GLU A 1 227 ? -33.270 -3.768 11.465 1.00 63.66 227 GLU A C 1
ATOM 1821 O O . GLU A 1 227 ? -34.342 -3.468 10.950 1.00 63.66 227 GLU A O 1
ATOM 1826 N N . GLU A 1 228 ? -32.449 -2.819 11.917 1.00 61.09 228 GLU A N 1
ATOM 1827 C CA . GLU A 1 228 ? -32.774 -1.414 12.186 1.00 61.09 228 GLU A CA 1
ATOM 1828 C C . GLU A 1 228 ? -31.594 -0.470 11.870 1.00 61.09 228 GLU A C 1
ATOM 1830 O O . GLU A 1 228 ? -31.380 0.526 12.561 1.00 61.09 228 GLU A O 1
ATOM 1835 N N . ASN A 1 229 ? -30.853 -0.741 10.788 1.00 78.44 229 ASN A N 1
ATOM 1836 C CA . ASN A 1 229 ? -29.668 -0.001 10.315 1.00 78.44 229 ASN A CA 1
ATOM 1837 C C . ASN A 1 229 ? -28.326 -0.427 10.948 1.00 78.44 229 ASN A C 1
ATOM 1839 O O . ASN A 1 229 ? -28.227 -1.292 11.825 1.00 78.44 229 ASN A O 1
ATOM 1843 N N . TRP A 1 230 ? -27.250 0.165 10.425 1.00 86.56 230 TRP A N 1
ATOM 1844 C CA . TRP A 1 230 ? -25.899 -0.012 10.944 1.00 86.56 230 TRP A CA 1
ATOM 1845 C C . TRP A 1 230 ? -25.808 0.534 12.370 1.00 86.56 230 TRP A C 1
ATOM 1847 O O . TRP A 1 230 ? -26.271 1.635 12.647 1.00 86.56 230 TRP A O 1
ATOM 1857 N N . HIS A 1 231 ? -25.173 -0.218 13.262 1.00 85.75 231 HIS A N 1
ATOM 1858 C CA . HIS A 1 231 ? -24.875 0.197 14.634 1.00 85.75 231 HIS A CA 1
ATOM 1859 C C . HIS A 1 231 ? -23.512 -0.356 15.056 1.00 85.75 231 HIS A C 1
ATOM 1861 O O . HIS A 1 231 ? -22.962 -1.255 14.414 1.00 85.75 231 HIS A O 1
ATOM 1867 N N . THR A 1 232 ? -22.938 0.187 16.126 1.00 88.31 232 THR A N 1
ATOM 1868 C CA . THR A 1 232 ? -21.660 -0.283 16.666 1.00 88.31 232 THR A CA 1
ATOM 1869 C C . THR A 1 232 ? -21.841 -1.614 17.397 1.00 88.31 232 THR A C 1
ATOM 1871 O O . THR A 1 232 ? -22.731 -1.776 18.227 1.00 88.31 232 THR A O 1
ATOM 1874 N N . ALA A 1 233 ? -20.981 -2.580 17.090 1.00 87.44 233 ALA A N 1
ATOM 1875 C CA . ALA A 1 233 ? -20.980 -3.906 17.687 1.00 87.44 233 ALA A CA 1
ATOM 1876 C C . ALA A 1 233 ? -19.674 -4.152 18.448 1.00 87.44 233 ALA A C 1
ATOM 1878 O O . ALA A 1 233 ? -18.586 -4.160 17.870 1.00 87.44 233 ALA A O 1
ATOM 1879 N N . GLY A 1 234 ? -19.795 -4.402 19.751 1.00 84.38 234 GLY A N 1
ATOM 1880 C CA . GLY A 1 234 ? -18.660 -4.694 20.624 1.00 84.38 234 GLY A CA 1
ATOM 1881 C C . GLY A 1 234 ? -17.823 -3.468 21.001 1.00 84.38 234 GLY A C 1
ATOM 1882 O O . GLY A 1 234 ? -18.183 -2.320 20.739 1.00 84.38 234 GLY A O 1
ATOM 1883 N N . SER A 1 235 ? -16.698 -3.728 21.668 1.00 84.62 235 SER A N 1
ATOM 1884 C CA . SER A 1 235 ? -15.773 -2.685 22.113 1.00 84.62 235 SER A CA 1
ATOM 1885 C C . SER A 1 235 ? -14.820 -2.262 20.988 1.00 84.62 235 SER A C 1
ATOM 1887 O O . SER A 1 235 ? -14.338 -3.131 20.257 1.00 84.62 235 SER A O 1
ATOM 1889 N N . PRO A 1 236 ? -14.493 -0.965 20.873 1.00 89.56 236 PRO A N 1
ATOM 1890 C CA . PRO A 1 236 ? -13.506 -0.477 19.920 1.00 89.56 236 PRO A CA 1
ATOM 1891 C C . PRO A 1 236 ? -12.111 -1.058 20.188 1.00 89.56 236 PRO A C 1
ATOM 1893 O O . PRO A 1 236 ? -11.724 -1.284 21.335 1.00 89.56 236 PRO A O 1
ATOM 1896 N N . PHE A 1 237 ? -11.337 -1.248 19.122 1.00 86.00 237 PHE A N 1
ATOM 1897 C CA . PHE A 1 237 ? -9.954 -1.717 19.182 1.00 86.00 237 PHE A CA 1
ATOM 1898 C C . PHE A 1 237 ? -8.995 -0.540 19.039 1.00 86.00 237 PHE A C 1
ATOM 1900 O O . PHE A 1 237 ? -9.041 0.184 18.043 1.00 86.00 237 PHE A O 1
ATOM 1907 N N . GLU A 1 238 ? -8.107 -0.349 20.011 1.00 86.50 238 GLU A N 1
ATOM 1908 C CA . GLU A 1 238 ? -7.027 0.629 19.882 1.00 86.50 238 GLU A CA 1
ATOM 1909 C C . GLU A 1 238 ? -6.002 0.161 18.857 1.00 86.50 238 GLU A C 1
ATOM 1911 O O . GLU A 1 238 ? -5.615 -1.008 18.827 1.00 86.50 238 GLU A O 1
ATOM 1916 N N . ILE A 1 239 ? -5.551 1.093 18.024 1.00 82.75 239 ILE A N 1
ATOM 1917 C CA . ILE A 1 239 ? -4.611 0.798 16.951 1.00 82.75 239 ILE A CA 1
ATOM 1918 C C . ILE A 1 239 ? -3.480 1.816 16.904 1.00 82.75 239 ILE A C 1
ATOM 1920 O O . ILE A 1 239 ? -3.663 2.990 17.222 1.00 82.75 239 ILE A O 1
ATOM 1924 N N . SER A 1 240 ? -2.304 1.370 16.461 1.00 81.19 240 SER A N 1
ATOM 1925 C CA . SER A 1 240 ? -1.235 2.280 16.063 1.00 81.19 240 SER A CA 1
ATOM 1926 C C . SER A 1 240 ? -1.536 2.831 14.665 1.00 81.19 240 SER A C 1
ATOM 1928 O O . SER A 1 240 ? -1.710 2.076 13.706 1.00 81.19 240 SER A O 1
ATOM 1930 N N . GLU A 1 241 ? -1.612 4.160 14.541 1.00 76.50 241 GLU A N 1
ATOM 1931 C CA . GLU A 1 241 ? -2.041 4.855 13.313 1.00 76.50 241 GLU A CA 1
ATOM 1932 C C . GLU A 1 241 ? -1.272 4.411 12.057 1.00 76.50 241 GLU A C 1
ATOM 1934 O O . GLU A 1 241 ? -1.851 4.234 10.986 1.00 76.50 241 GLU A O 1
ATOM 1939 N N . GLN A 1 242 ? 0.037 4.188 12.183 1.00 77.06 242 GLN A N 1
ATOM 1940 C CA . GLN A 1 242 ? 0.928 4.019 11.033 1.00 77.06 242 GLN A CA 1
ATOM 1941 C C . GLN A 1 242 ? 0.686 2.721 10.248 1.00 77.06 242 GLN A C 1
ATOM 1943 O O . GLN A 1 242 ? 0.707 2.736 9.019 1.00 77.06 242 GLN A O 1
ATOM 1948 N N . ILE A 1 243 ? 0.426 1.601 10.930 1.00 73.62 243 ILE A N 1
ATOM 1949 C CA . ILE A 1 243 ? 0.399 0.275 10.287 1.00 73.62 243 ILE A CA 1
ATOM 1950 C C . ILE A 1 243 ? -0.896 0.064 9.495 1.00 73.62 243 ILE A C 1
ATOM 1952 O O . ILE A 1 243 ? -0.896 -0.545 8.423 1.00 73.62 243 ILE A O 1
ATOM 1956 N N . ILE A 1 244 ? -2.019 0.561 10.009 1.00 72.69 244 ILE A N 1
ATOM 1957 C CA . ILE A 1 244 ? -3.335 0.277 9.429 1.00 72.69 244 ILE A CA 1
ATOM 1958 C C . ILE A 1 244 ? -3.668 1.234 8.298 1.00 72.69 244 ILE A C 1
ATOM 1960 O O . ILE A 1 244 ? -4.201 0.790 7.280 1.00 72.69 244 ILE A O 1
ATOM 1964 N N . ILE A 1 245 ? -3.303 2.513 8.424 1.00 77.44 245 ILE A N 1
ATOM 1965 C CA . ILE A 1 245 ? -3.538 3.481 7.351 1.00 77.44 245 ILE A CA 1
ATOM 1966 C C . ILE A 1 245 ? -2.786 3.040 6.089 1.00 77.44 245 ILE A C 1
ATOM 1968 O O . ILE A 1 245 ? -3.383 2.999 5.021 1.00 77.44 245 ILE A O 1
ATOM 1972 N N . GLN A 1 246 ? -1.530 2.601 6.196 1.00 78.88 246 GLN A N 1
ATOM 1973 C CA . GLN A 1 246 ? -0.758 2.169 5.024 1.00 78.88 246 GLN A CA 1
ATOM 1974 C C . GLN A 1 246 ? -1.359 0.947 4.317 1.00 78.88 246 GLN A C 1
ATOM 1976 O O . GLN A 1 246 ? -1.451 0.927 3.093 1.00 78.88 246 GLN A O 1
ATOM 1981 N N . ASN A 1 247 ? -1.814 -0.053 5.074 1.00 79.69 247 ASN A N 1
ATOM 1982 C CA . ASN A 1 247 ? -2.277 -1.316 4.492 1.00 79.69 247 ASN A CA 1
ATOM 1983 C C . ASN A 1 247 ? -3.766 -1.318 4.117 1.00 79.69 247 ASN A C 1
ATOM 1985 O O . ASN A 1 247 ? -4.193 -2.115 3.285 1.00 79.69 247 ASN A O 1
ATOM 1989 N N . SER A 1 248 ? -4.571 -0.456 4.743 1.00 84.38 248 SER A N 1
ATOM 1990 C CA . SER A 1 248 ? -6.036 -0.488 4.638 1.00 84.38 248 SER A CA 1
ATOM 1991 C C . SER A 1 248 ? -6.654 0.835 4.181 1.00 84.38 248 SER A C 1
ATOM 1993 O O . SER A 1 248 ? -7.881 0.921 4.116 1.00 84.38 248 SER A O 1
ATOM 1995 N N . ALA A 1 249 ? -5.856 1.852 3.822 1.00 86.81 249 ALA A N 1
ATOM 1996 C CA . ALA A 1 249 ? -6.359 3.170 3.414 1.00 86.81 249 ALA A CA 1
ATOM 1997 C C . ALA A 1 249 ? -7.432 3.101 2.324 1.00 86.81 249 ALA A C 1
ATOM 1999 O O . ALA A 1 249 ? -8.410 3.842 2.393 1.00 86.81 249 ALA A O 1
ATOM 2000 N N . LEU A 1 250 ? -7.298 2.209 1.333 1.00 84.75 250 LEU A N 1
ATOM 2001 C CA . LEU A 1 250 ? -8.289 2.117 0.257 1.00 84.75 250 LEU A CA 1
ATOM 2002 C C . LEU A 1 250 ? -9.641 1.595 0.755 1.00 84.75 250 LEU A C 1
ATOM 2004 O O . LEU A 1 250 ? -10.680 2.157 0.411 1.00 84.75 250 LEU A O 1
ATOM 2008 N N . TYR A 1 251 ? -9.623 0.528 1.558 1.00 88.69 251 TYR A N 1
ATOM 2009 C CA . TYR A 1 251 ? -10.829 -0.024 2.171 1.00 88.69 251 TYR A CA 1
ATOM 2010 C C . TYR A 1 251 ? -11.481 1.025 3.078 1.00 88.69 251 TYR A C 1
ATOM 2012 O O . TYR A 1 251 ? -12.655 1.341 2.899 1.00 88.69 251 TYR A O 1
ATOM 2020 N N . LEU A 1 252 ? -10.695 1.635 3.969 1.00 90.44 252 LEU A N 1
ATOM 2021 C CA . LEU A 1 252 ? -11.175 2.651 4.900 1.00 90.44 252 LEU A CA 1
ATOM 2022 C C . LEU A 1 252 ? -11.750 3.860 4.156 1.00 90.44 252 LEU A C 1
ATOM 2024 O O . LEU A 1 252 ? -12.881 4.230 4.416 1.00 90.44 252 LEU A O 1
ATOM 2028 N N . SER A 1 253 ? -11.055 4.414 3.160 1.00 90.75 253 SER A N 1
ATOM 2029 C CA . SER A 1 253 ? -11.555 5.527 2.334 1.00 90.75 253 SER A CA 1
ATOM 2030 C C . SER A 1 253 ? -12.931 5.227 1.724 1.00 90.75 253 SER A C 1
ATOM 2032 O O . SER A 1 253 ? -13.826 6.071 1.772 1.00 90.75 253 SER A O 1
ATOM 2034 N N . ARG A 1 254 ? -13.133 4.011 1.195 1.00 89.31 254 ARG A N 1
ATOM 2035 C CA . ARG A 1 254 ? -14.417 3.592 0.610 1.00 89.31 254 ARG A CA 1
ATOM 2036 C C . ARG A 1 254 ? -15.513 3.469 1.661 1.00 89.31 254 ARG A C 1
ATOM 2038 O O . ARG A 1 254 ? -16.594 4.011 1.458 1.00 89.31 254 ARG A O 1
ATOM 2045 N N . ILE A 1 255 ? -15.237 2.786 2.771 1.00 92.00 255 ILE A N 1
ATOM 2046 C CA . ILE A 1 255 ? -16.219 2.617 3.846 1.00 92.00 255 ILE A CA 1
ATOM 2047 C C . ILE A 1 255 ? -16.564 3.967 4.472 1.00 92.00 255 ILE A C 1
ATOM 2049 O O . ILE A 1 255 ? -17.739 4.290 4.576 1.00 92.00 255 ILE A O 1
ATOM 2053 N N . MET A 1 256 ? -15.579 4.809 4.784 1.00 92.81 256 MET A N 1
ATOM 2054 C CA . MET A 1 256 ? -15.816 6.145 5.337 1.00 92.81 256 MET A CA 1
ATOM 2055 C C . MET A 1 256 ? -16.652 7.022 4.398 1.00 92.81 256 MET A C 1
ATOM 2057 O O . MET A 1 256 ? -17.488 7.789 4.866 1.00 92.81 256 MET A O 1
ATOM 2061 N N . LEU A 1 257 ? -16.473 6.900 3.076 1.00 91.75 257 LEU A N 1
ATOM 2062 C CA . LEU A 1 257 ? -17.302 7.611 2.101 1.00 91.75 257 LEU A CA 1
ATOM 2063 C C . LEU A 1 257 ? -18.763 7.142 2.128 1.00 91.75 257 LEU A C 1
ATOM 2065 O O . LEU A 1 257 ? -19.659 7.980 2.055 1.00 91.75 257 LEU A O 1
ATOM 2069 N N . LEU A 1 258 ? -18.997 5.831 2.250 1.00 88.94 258 LEU A N 1
ATOM 2070 C CA . LEU A 1 258 ? -20.343 5.270 2.401 1.00 88.94 258 LEU A CA 1
ATOM 2071 C C . LEU A 1 258 ? -20.979 5.729 3.719 1.00 88.94 258 LEU A C 1
ATOM 2073 O O . LEU A 1 258 ? -22.100 6.229 3.725 1.00 88.94 258 LEU A O 1
ATOM 2077 N N . LEU A 1 259 ? -20.240 5.630 4.827 1.00 91.50 259 LEU A N 1
ATOM 2078 C CA . LEU A 1 259 ? -20.731 5.998 6.155 1.00 91.50 259 LEU A CA 1
ATOM 2079 C C . LEU A 1 259 ? -20.961 7.504 6.309 1.00 91.50 259 LEU A C 1
ATOM 2081 O O . LEU A 1 259 ? -21.806 7.902 7.102 1.00 91.50 259 LEU A O 1
ATOM 2085 N N . LYS A 1 260 ? -20.291 8.355 5.524 1.00 92.12 260 LYS A N 1
ATOM 2086 C CA . LYS A 1 260 ? -20.544 9.805 5.513 1.00 92.12 260 LYS A CA 1
ATOM 2087 C C . LYS A 1 260 ? -21.979 10.165 5.101 1.00 92.12 260 LYS A C 1
ATOM 2089 O O . LYS A 1 260 ? -22.433 11.264 5.397 1.00 92.12 260 LYS A O 1
ATOM 2094 N N . GLN A 1 261 ? -22.672 9.265 4.404 1.00 88.31 261 GLN A N 1
ATOM 2095 C CA . GLN A 1 261 ? -24.085 9.422 4.046 1.00 88.31 261 GLN A CA 1
ATOM 2096 C C . GLN A 1 261 ? -25.036 8.765 5.058 1.00 88.31 261 GLN A C 1
ATOM 2098 O O . GLN A 1 261 ? -26.246 8.861 4.888 1.00 88.31 261 GLN A O 1
ATOM 2103 N N . SER A 1 262 ? -24.505 8.080 6.073 1.00 88.19 262 SER A N 1
ATOM 2104 C CA . SER A 1 262 ? -25.294 7.447 7.130 1.00 88.19 262 SER A CA 1
ATOM 2105 C C . SER A 1 262 ? -25.491 8.387 8.318 1.00 88.19 262 SER A C 1
ATOM 2107 O O . SER A 1 262 ? -24.652 9.248 8.575 1.00 88.19 262 SER A O 1
ATOM 2109 N N . ASP A 1 263 ? -26.548 8.153 9.093 1.00 88.69 263 ASP A N 1
ATOM 2110 C CA . ASP A 1 263 ? -26.842 8.892 10.330 1.00 88.69 263 ASP A CA 1
ATOM 2111 C C . ASP A 1 263 ? -26.057 8.367 11.548 1.00 88.69 263 ASP A C 1
ATOM 2113 O O . ASP A 1 263 ? -26.414 8.622 12.700 1.00 88.69 263 ASP A O 1
ATOM 2117 N N . LEU A 1 264 ? -24.984 7.601 11.321 1.00 90.06 264 LEU A N 1
ATOM 2118 C CA . LEU A 1 264 ? -24.168 7.068 12.404 1.00 90.06 264 LEU A CA 1
ATOM 2119 C C . LEU A 1 264 ? -23.433 8.200 13.138 1.00 90.06 264 LEU A C 1
ATOM 2121 O O . LEU A 1 264 ? -22.695 8.962 12.504 1.00 90.06 264 LEU A O 1
ATOM 2125 N N . PRO A 1 265 ? -23.525 8.270 14.478 1.00 90.69 265 PRO A N 1
ATOM 2126 C CA . PRO A 1 265 ? -22.869 9.301 15.276 1.00 90.69 265 PRO A CA 1
ATOM 2127 C C . PRO A 1 265 ? -21.379 8.983 15.493 1.00 90.69 265 PRO A C 1
ATOM 2129 O O . PRO A 1 265 ? -20.905 8.929 16.625 1.00 90.69 265 PRO A O 1
ATOM 2132 N N . LEU A 1 266 ? -20.632 8.739 14.412 1.00 93.50 266 LEU A N 1
ATOM 2133 C CA . LEU A 1 266 ? -19.185 8.536 14.475 1.00 93.50 266 LEU A CA 1
ATOM 2134 C C . LEU A 1 266 ? -18.487 9.893 14.578 1.00 93.50 266 LEU A C 1
ATOM 2136 O O . LEU A 1 266 ? -18.683 10.794 13.753 1.00 93.50 266 LEU A O 1
ATOM 2140 N N . GLU A 1 267 ? -17.640 10.043 15.588 1.00 94.62 267 GLU A N 1
ATOM 2141 C CA . GLU A 1 267 ? -16.944 11.296 15.860 1.00 94.62 267 GLU A CA 1
ATOM 2142 C C . GLU A 1 267 ? -15.968 11.648 14.730 1.00 94.62 267 GLU A C 1
ATOM 2144 O O . GLU A 1 267 ? -15.827 12.815 14.361 1.00 94.62 267 GLU A O 1
ATOM 2149 N N . ILE A 1 268 ? -15.348 10.649 14.102 1.00 95.12 268 ILE A N 1
ATOM 2150 C CA . ILE A 1 268 ? -14.472 10.854 12.940 1.00 95.12 268 ILE A CA 1
ATOM 2151 C C . ILE A 1 268 ? -15.201 11.442 11.716 1.00 95.12 268 ILE A C 1
ATOM 2153 O O . ILE A 1 268 ? -14.563 12.029 10.845 1.00 95.12 268 ILE A O 1
ATOM 2157 N N . LEU A 1 269 ? -16.526 11.289 11.623 1.00 94.94 269 LEU A N 1
ATOM 2158 C CA . LEU A 1 269 ? -17.317 11.822 10.508 1.00 94.94 269 LEU A CA 1
ATOM 2159 C C . LEU A 1 269 ? -17.798 13.252 10.760 1.00 94.94 269 LEU A C 1
ATOM 2161 O O . LEU A 1 269 ? -18.065 13.982 9.807 1.00 94.94 269 LEU A O 1
ATOM 2165 N N . THR A 1 270 ? -17.928 13.640 12.028 1.00 94.69 270 THR A N 1
ATOM 2166 C CA . THR A 1 270 ? -18.585 14.886 12.448 1.00 94.69 270 THR A CA 1
ATOM 2167 C C . THR A 1 270 ? -17.611 15.930 12.997 1.00 94.69 270 THR A C 1
ATOM 2169 O O . THR A 1 270 ? -17.907 17.125 12.967 1.00 94.69 270 THR A O 1
ATOM 2172 N N . SER A 1 271 ? -16.443 15.508 13.488 1.00 94.69 271 SER A N 1
ATOM 2173 C CA . SER A 1 271 ? -15.436 16.392 14.084 1.00 94.69 271 SER A CA 1
ATOM 2174 C C . SER A 1 271 ? -14.449 16.961 13.060 1.00 94.69 271 SER A C 1
ATOM 2176 O O . SER A 1 271 ? -14.148 16.347 12.034 1.00 94.69 271 SER A O 1
ATOM 2178 N N . LYS A 1 272 ? -13.874 18.131 13.375 1.00 95.12 272 LYS A N 1
ATOM 2179 C CA . LYS A 1 272 ? -12.811 18.750 12.561 1.00 95.12 272 LYS A CA 1
ATOM 2180 C C . LYS A 1 272 ? -11.543 17.899 12.554 1.00 95.12 272 LYS A C 1
ATOM 2182 O O . LYS A 1 272 ? -10.871 17.803 11.532 1.00 95.12 272 LYS A O 1
ATOM 2187 N N . GLU A 1 273 ? -11.223 17.279 13.687 1.00 94.06 273 GLU A N 1
ATOM 2188 C CA . GLU A 1 273 ? -10.122 16.324 13.805 1.00 94.06 273 GLU A CA 1
ATOM 2189 C C . GLU A 1 273 ? -10.357 15.117 12.888 1.00 94.06 273 GLU A C 1
ATOM 2191 O O . GLU A 1 273 ? -9.445 14.679 12.189 1.00 94.06 273 GLU A O 1
ATOM 2196 N N . GLY A 1 274 ? -11.601 14.642 12.815 1.00 93.75 274 GLY A N 1
ATOM 2197 C CA . GLY A 1 274 ? -12.006 13.567 11.920 1.00 93.75 274 GLY A CA 1
ATOM 2198 C C . GLY A 1 274 ? -11.820 13.899 10.445 1.00 93.75 274 GLY A C 1
ATOM 2199 O O . GLY A 1 274 ? -11.263 13.096 9.699 1.00 93.75 274 GLY A O 1
ATOM 2200 N N . GLU A 1 275 ? -12.174 15.114 10.020 1.00 94.56 275 GLU A N 1
ATOM 2201 C CA . GLU A 1 275 ? -11.920 15.567 8.647 1.00 94.56 275 GLU A CA 1
ATOM 2202 C C . GLU A 1 275 ? -10.426 15.578 8.286 1.00 94.56 275 GLU A C 1
ATOM 2204 O O . GLU A 1 275 ? -10.062 15.260 7.148 1.00 94.56 275 GLU A O 1
ATOM 2209 N N . ILE A 1 276 ? -9.556 15.928 9.240 1.00 94.38 276 ILE A N 1
ATOM 2210 C CA . ILE A 1 276 ? -8.099 15.900 9.053 1.00 94.38 276 ILE A CA 1
ATOM 2211 C C . ILE A 1 276 ? -7.618 14.455 8.872 1.00 94.38 276 ILE A C 1
ATOM 2213 O O . 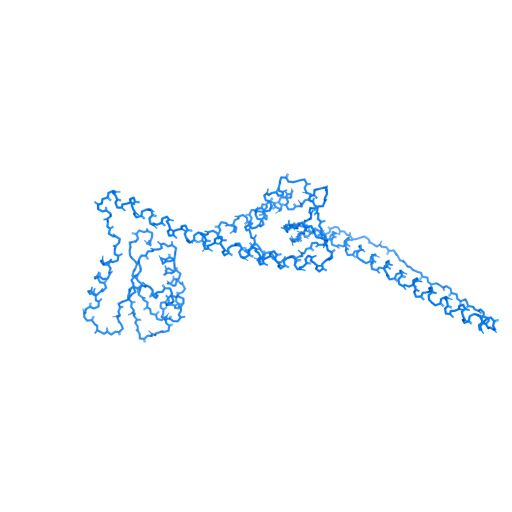ILE A 1 276 ? -6.874 14.182 7.929 1.00 94.38 276 ILE A O 1
ATOM 2217 N N . GLU A 1 277 ? -8.073 13.520 9.709 1.00 92.56 277 GLU A N 1
ATOM 2218 C CA . GLU A 1 277 ? -7.707 12.102 9.585 1.00 92.56 277 GLU A CA 1
ATOM 2219 C C . GLU A 1 277 ? -8.225 11.475 8.286 1.00 92.56 277 GLU A C 1
ATOM 2221 O O . GLU A 1 277 ? -7.489 10.786 7.576 1.00 92.56 277 GLU A O 1
ATOM 2226 N N . LEU A 1 278 ? -9.462 11.784 7.892 1.00 92.62 278 LEU A N 1
ATOM 2227 C CA . LEU A 1 278 ? -10.017 11.342 6.612 1.00 92.62 278 LEU A CA 1
ATOM 2228 C C . LEU A 1 278 ? -9.214 11.871 5.422 1.00 92.62 278 LEU A C 1
ATOM 2230 O O . LEU A 1 278 ? -9.042 11.161 4.426 1.00 92.62 278 LEU A O 1
ATOM 2234 N N . ARG A 1 279 ? -8.691 13.099 5.511 1.00 93.56 279 ARG A N 1
ATOM 2235 C CA . ARG A 1 279 ? -7.796 13.647 4.487 1.00 93.56 279 ARG A CA 1
ATOM 2236 C C . ARG A 1 279 ? -6.488 12.864 4.417 1.00 93.56 279 ARG A C 1
ATOM 2238 O O . ARG A 1 279 ? -6.117 12.465 3.317 1.00 93.56 279 ARG A O 1
ATOM 2245 N N . LYS A 1 280 ? -5.856 12.555 5.555 1.00 91.44 280 LYS A N 1
ATOM 2246 C CA . LYS A 1 280 ? -4.631 11.734 5.600 1.00 91.44 280 LYS A CA 1
ATOM 2247 C C . LYS A 1 280 ? -4.839 10.362 4.953 1.00 91.44 280 LYS A C 1
ATOM 2249 O O . LYS A 1 280 ? -4.031 9.938 4.132 1.00 91.44 280 LYS A O 1
ATOM 2254 N N . ILE A 1 281 ? -5.951 9.687 5.258 1.00 89.88 281 ILE A N 1
ATOM 2255 C CA . ILE A 1 281 ? -6.297 8.387 4.654 1.00 89.88 281 ILE A CA 1
ATOM 2256 C C . ILE A 1 281 ? -6.433 8.510 3.128 1.00 89.88 281 ILE A C 1
ATOM 2258 O O . ILE A 1 281 ? -5.937 7.665 2.378 1.00 89.88 281 ILE A O 1
ATOM 2262 N N . ASN A 1 282 ? -7.076 9.579 2.654 1.00 87.06 282 ASN A N 1
ATOM 2263 C CA . ASN A 1 282 ? -7.243 9.838 1.224 1.00 87.06 282 ASN A CA 1
ATOM 2264 C C . ASN A 1 282 ? -5.932 10.225 0.520 1.00 87.06 282 ASN A C 1
ATOM 2266 O O . ASN A 1 282 ? -5.764 9.892 -0.651 1.00 87.06 282 ASN A O 1
ATOM 2270 N N . GLU A 1 283 ? -4.999 10.883 1.205 1.00 88.75 283 GLU A N 1
ATOM 2271 C CA . GLU A 1 283 ? -3.668 11.188 0.671 1.00 88.75 283 GLU A CA 1
ATOM 2272 C C . GLU A 1 283 ? -2.830 9.914 0.513 1.00 88.75 283 GLU A C 1
ATOM 2274 O O . GLU A 1 283 ? -2.259 9.690 -0.553 1.00 88.75 283 GLU A O 1
ATOM 2279 N N . VAL A 1 284 ? -2.829 9.021 1.513 1.00 83.56 284 VAL A N 1
ATOM 2280 C CA . VAL A 1 284 ? -2.131 7.721 1.431 1.00 83.56 284 VAL A CA 1
ATOM 2281 C C . VAL A 1 284 ? -2.669 6.872 0.280 1.00 83.56 284 VAL A C 1
ATOM 2283 O O . VAL A 1 284 ? -1.892 6.254 -0.450 1.00 83.56 284 VAL A O 1
ATOM 2286 N N . ARG A 1 285 ? -3.986 6.912 0.038 1.00 70.00 285 ARG A N 1
ATOM 2287 C CA . ARG A 1 285 ? -4.609 6.244 -1.113 1.00 70.00 285 ARG A CA 1
ATOM 2288 C C . ARG A 1 285 ? -3.965 6.649 -2.445 1.00 70.00 285 ARG A C 1
ATOM 2290 O O . ARG A 1 285 ? -3.842 5.792 -3.312 1.00 70.00 285 ARG A O 1
ATOM 2297 N N . ILE A 1 286 ? -3.578 7.913 -2.634 1.00 63.72 286 ILE A N 1
ATOM 2298 C CA . ILE A 1 286 ? -2.981 8.380 -3.898 1.00 63.72 286 ILE A CA 1
ATOM 2299 C C . ILE A 1 286 ? -1.627 7.703 -4.135 1.00 63.72 286 ILE A C 1
ATOM 2301 O O . ILE A 1 286 ? -1.331 7.303 -5.258 1.00 63.72 286 ILE A O 1
ATOM 2305 N N . TYR A 1 287 ? -0.838 7.512 -3.078 1.00 60.94 287 TYR A N 1
ATOM 2306 C CA . TYR A 1 287 ? 0.471 6.874 -3.181 1.00 60.94 287 TYR A CA 1
ATOM 2307 C C . TYR A 1 287 ? 0.370 5.366 -3.418 1.00 60.94 287 TYR A C 1
ATOM 2309 O O . TYR A 1 287 ? 1.127 4.844 -4.226 1.00 60.94 287 TYR A O 1
ATOM 2317 N N . CYS A 1 288 ? -0.609 4.674 -2.824 1.00 55.19 288 CYS A N 1
ATOM 2318 C CA . CYS A 1 288 ? -0.820 3.24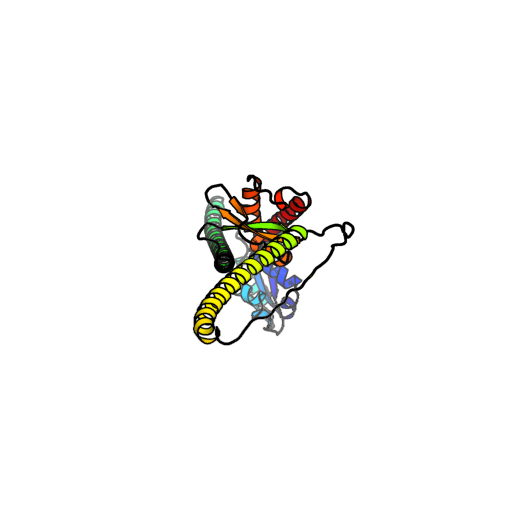0 -3.073 1.00 55.19 288 CYS A CA 1
ATOM 2319 C C . CYS A 1 288 ? -1.248 2.903 -4.514 1.00 55.19 288 CYS A C 1
ATOM 2321 O O . CYS A 1 288 ? -1.189 1.741 -4.887 1.00 55.19 288 CYS A O 1
ATOM 2323 N N . PHE A 1 289 ? -1.695 3.877 -5.315 1.00 47.81 289 PHE A N 1
ATOM 2324 C CA . PHE A 1 289 ? -1.985 3.674 -6.743 1.00 47.81 289 PHE A CA 1
ATOM 2325 C C . PHE A 1 289 ? -0.774 3.909 -7.657 1.00 47.81 289 PHE A C 1
ATOM 2327 O O . PHE A 1 289 ? -0.851 3.618 -8.849 1.00 47.81 289 PHE A O 1
ATOM 2334 N N . LEU A 1 290 ? 0.314 4.477 -7.131 1.00 42.94 290 LEU A N 1
ATOM 2335 C CA . LEU A 1 290 ? 1.518 4.818 -7.895 1.00 42.94 290 LEU A CA 1
ATOM 2336 C C . LEU A 1 290 ? 2.645 3.778 -7.754 1.00 42.94 290 LEU A C 1
ATOM 2338 O O . LEU A 1 290 ? 3.671 3.924 -8.421 1.00 42.94 290 LEU A O 1
ATOM 2342 N N . PHE A 1 291 ? 2.445 2.746 -6.930 1.00 41.16 291 PHE A N 1
ATOM 2343 C CA . PHE A 1 291 ? 3.331 1.593 -6.740 1.00 41.16 291 PHE A CA 1
ATOM 2344 C C . PHE A 1 291 ? 2.600 0.305 -7.129 1.00 41.16 291 PHE A C 1
ATOM 2346 O O . PHE A 1 291 ? 3.253 -0.583 -7.723 1.00 41.16 291 PHE A O 1
#

Radius of gyration: 34.23 Å; chains: 1; bounding box: 72×53×109 Å

Secondary structure (DSSP, 8-state):
-GGG-SSEEEEE-HHHHH-HHHHHHHHIIIIIS---EEEEE-SS--GGGGSHHHHHTTTS-EEE-SS--TTHHHHHHHHHHHHS-----SHHHHHHHHHHHHHHHHHHHHHHHHHHHHHHHHHHHHHHHHHHHTT--SS-EEEEEEEE-HHHHHHHHHHHHHHHHHHHHHHHHHHHHHHHHHHHHHHHHHTTS--------------------PPPEEEEEEEEE-SSSEEE-SPPEE--HHHHHHHHHHHHHHHHHHHTTS----HHHHSHHHHHHHHHHHHHHHHHT--

Organism: NCBI:txid392030

pLDDT: mean 80.37, std 16.68, range [34.38, 98.25]

Foldseek 3Di:
DLVPDQEAEQADDPVLLVDPVSVVVLCCNCPVVVHQYAYEYDDPDDVRCVGPSNVSCPPHHYQYPHDDDPCSVVVVVVSCVVRGDDDPPDPVVVVVVVVVVVVVVVVVVVVVVVVVVVLVVVVVVVVVVVVVVQVDDDFDKDKAKFKDWVVVVVVVVVVVVVVVVVVVVVVVVVVVVVVVVVVVVCCVVPCVDDDDDDDDDDDDDDDDDDDDDIDIAMWMFMWGDDPPGIDTDDDTGGDDLPPCLLSCLVVRLVVLVVCLPPPYPGCLNVDPVSVVSSVVSVVSVVVVVSD